Protein AF-A0A4Y2I2W2-F1 (afdb_monomer)

pLDDT: mean 84.13, std 15.02, range [36.5, 97.62]

Nearest PDB structures (foldseek):
  4naz-assembly1_A  TM=2.842E-01  e=9.410E+00  Staphylococcus aureus subsp. aureus N315

Mean predicted aligned error: 15.28 Å

Sequence (241 aa):
MLLDAQVFFKIIKADKIKINDSITLQNSVFNYIVTGGLPTADDKLHCFLLSEQEGLENLISKFWQLESLEDESLNLNSQTKLCEDHFLNNHRRDQTGHYIVQMAFLKEPSCLGESKQTAIRRLNSLWRKLEANTNLQQLYRNFIHEYLDMGHMEQVFEASEPTVAYYMPHHGVLRPDSKSTPLRTVVDASCATSTGESLNSILANGGVIQDELFAILLRFRKNRIGLISDIKKMFRMIFID

Organism: Araneus ventricosus (NCBI:txid182803)

Structure (mmCIF, N/CA/C/O backbone):
data_AF-A0A4Y2I2W2-F1
#
_entry.id   AF-A0A4Y2I2W2-F1
#
loop_
_atom_site.group_PDB
_atom_site.id
_atom_site.type_symbol
_atom_site.label_atom_id
_atom_site.label_alt_id
_atom_site.label_comp_id
_atom_site.label_asym_id
_atom_site.label_entity_id
_atom_site.label_seq_id
_atom_site.pdbx_PDB_ins_code
_atom_site.Cartn_x
_atom_site.Cartn_y
_atom_site.Cartn_z
_atom_site.occupancy
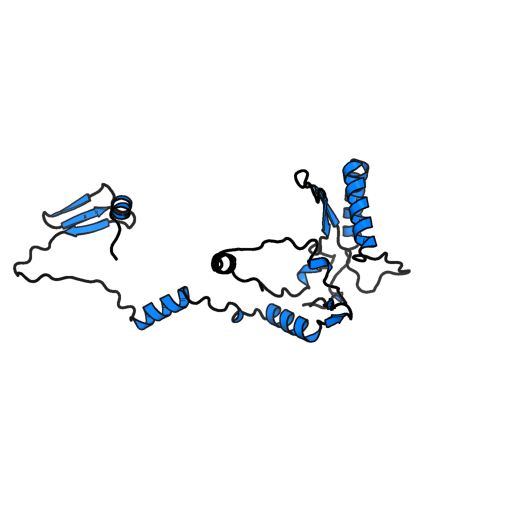_atom_site.B_iso_or_equiv
_atom_site.auth_seq_id
_atom_site.auth_comp_id
_atom_site.auth_asym_id
_atom_site.auth_atom_id
_atom_site.pdbx_PDB_model_num
ATOM 1 N N . MET A 1 1 ? -16.287 11.810 46.784 1.00 39.88 1 MET A N 1
ATOM 2 C CA . MET A 1 1 ? -15.631 10.609 46.227 1.00 39.88 1 MET A CA 1
ATOM 3 C C . MET A 1 1 ? -15.432 9.609 47.356 1.00 39.88 1 MET A C 1
ATOM 5 O O . MET A 1 1 ? -14.656 9.884 48.260 1.00 39.88 1 MET A O 1
ATOM 9 N N . LEU A 1 2 ? -16.194 8.513 47.367 1.00 42.44 2 LEU A N 1
ATOM 10 C CA . LEU A 1 2 ? -15.997 7.417 48.320 1.00 42.44 2 LEU A CA 1
ATOM 11 C C . LEU A 1 2 ? -14.937 6.486 47.730 1.00 42.44 2 LEU A C 1
ATOM 13 O O . LEU A 1 2 ? -15.181 5.832 46.721 1.00 42.44 2 LEU A O 1
ATOM 17 N N . LEU A 1 3 ? -13.741 6.502 48.311 1.00 62.03 3 LEU A N 1
ATOM 18 C CA . LEU A 1 3 ? -12.679 5.572 47.950 1.00 62.03 3 LEU A CA 1
ATOM 19 C C . LEU A 1 3 ? -12.905 4.251 48.684 1.00 62.03 3 LEU A C 1
ATOM 21 O O . LEU A 1 3 ? -13.101 4.246 49.898 1.00 62.03 3 LEU A O 1
ATOM 25 N N . ASP A 1 4 ? -12.858 3.143 47.948 1.00 62.72 4 ASP A N 1
ATOM 26 C CA . ASP A 1 4 ? -12.870 1.805 48.537 1.00 62.72 4 ASP A CA 1
ATOM 27 C C . ASP A 1 4 ? -11.649 1.612 49.461 1.00 62.72 4 ASP A C 1
ATOM 29 O O . ASP A 1 4 ? -10.555 2.130 49.201 1.00 62.72 4 ASP A O 1
ATOM 33 N N . ALA A 1 5 ? -11.820 0.842 50.537 1.00 73.81 5 ALA A N 1
ATOM 34 C CA . ALA A 1 5 ? -10.787 0.591 51.541 1.00 73.81 5 ALA A CA 1
ATOM 35 C C . ALA A 1 5 ? -9.526 -0.039 50.923 1.00 73.81 5 ALA A C 1
ATOM 37 O O . ALA A 1 5 ? -8.410 0.229 51.369 1.00 73.81 5 ALA A O 1
ATOM 38 N N . GLN A 1 6 ? -9.681 -0.812 49.843 1.00 76.19 6 GLN A N 1
ATOM 39 C CA . GLN A 1 6 ? -8.555 -1.384 49.100 1.00 76.19 6 GLN A CA 1
ATOM 40 C C . GLN A 1 6 ? -7.680 -0.324 48.419 1.00 76.19 6 GLN A C 1
ATOM 42 O O . GLN A 1 6 ? -6.482 -0.536 48.221 1.00 76.19 6 GLN A O 1
ATOM 47 N N . VAL A 1 7 ? -8.266 0.812 48.039 1.00 79.00 7 VAL A N 1
ATOM 48 C CA . VAL A 1 7 ? -7.560 1.915 47.377 1.00 79.00 7 VAL A CA 1
ATOM 49 C C . VAL A 1 7 ? -6.894 2.819 48.412 1.00 79.00 7 VAL A C 1
ATOM 51 O O . VAL A 1 7 ? -5.780 3.288 48.186 1.00 79.00 7 VAL A O 1
ATOM 54 N N . PHE A 1 8 ? -7.513 2.991 49.583 1.00 77.62 8 PHE A N 1
ATOM 55 C CA . PHE A 1 8 ? -6.968 3.801 50.676 1.00 77.62 8 PHE A CA 1
ATOM 56 C C . PHE A 1 8 ? -5.542 3.379 51.069 1.00 77.62 8 PHE A C 1
ATOM 58 O O . PHE A 1 8 ? -4.630 4.208 51.100 1.00 77.62 8 PHE A O 1
ATOM 65 N N . PHE A 1 9 ? -5.317 2.078 51.269 1.00 78.31 9 PHE A N 1
ATOM 66 C CA . PHE A 1 9 ? -3.997 1.554 51.646 1.00 78.31 9 PHE A CA 1
ATOM 67 C C . PHE A 1 9 ? -2.965 1.575 50.512 1.00 78.31 9 PHE A C 1
ATOM 69 O O . PHE A 1 9 ? -1.774 1.451 50.777 1.00 78.31 9 PHE A O 1
ATOM 76 N N . LYS A 1 10 ? -3.392 1.758 49.256 1.00 83.06 10 LYS A N 1
ATOM 77 C CA . LYS A 1 10 ? -2.474 1.977 48.125 1.00 83.06 10 LYS A CA 1
ATOM 78 C C . LYS A 1 10 ? -2.015 3.431 48.032 1.00 83.06 10 LYS A C 1
ATOM 80 O O . LYS A 1 10 ? -0.956 3.699 47.471 1.00 83.06 10 LYS A O 1
ATOM 85 N N . ILE A 1 11 ? -2.815 4.364 48.550 1.00 84.75 11 ILE A N 1
ATOM 86 C CA . ILE A 1 11 ? -2.557 5.801 48.440 1.00 84.75 11 ILE A CA 1
ATOM 87 C C . ILE A 1 11 ? -1.678 6.303 49.591 1.00 84.75 11 ILE A C 1
ATOM 89 O O . ILE A 1 11 ? -0.779 7.117 49.367 1.00 84.75 11 ILE A O 1
ATOM 93 N N . ILE A 1 12 ? -1.930 5.836 50.815 1.00 88.12 12 ILE A N 1
ATOM 94 C CA . ILE A 1 12 ? -1.259 6.319 52.028 1.00 88.12 12 ILE A CA 1
ATOM 95 C C . ILE A 1 12 ? 0.090 5.614 52.230 1.00 88.12 12 ILE A C 1
ATOM 97 O O . ILE A 1 12 ? 0.177 4.390 52.185 1.00 88.12 12 ILE A O 1
ATOM 101 N N . LYS A 1 13 ? 1.148 6.393 52.485 1.00 87.69 13 LYS A N 1
ATOM 102 C CA . LYS A 1 13 ? 2.509 5.902 52.765 1.00 87.69 13 LYS A CA 1
ATOM 103 C C . LYS A 1 13 ? 2.806 5.909 54.269 1.00 87.69 13 LYS A C 1
ATOM 105 O O . LYS A 1 13 ? 2.064 6.487 55.053 1.00 87.69 13 LYS A O 1
ATOM 110 N N . ALA A 1 14 ? 3.891 5.261 54.690 1.00 84.38 14 ALA A N 1
ATOM 111 C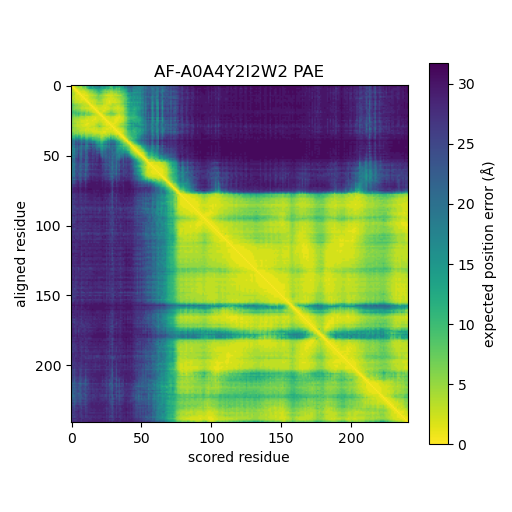 CA . ALA A 1 14 ? 4.214 5.114 56.112 1.00 84.38 14 ALA A CA 1
ATOM 112 C C . ALA A 1 14 ? 4.635 6.431 56.795 1.00 84.38 14 ALA A C 1
ATOM 114 O O . ALA A 1 14 ? 4.332 6.623 57.973 1.00 84.38 14 ALA A O 1
ATOM 115 N N . ASP A 1 15 ? 5.296 7.338 56.068 1.00 88.88 15 ASP A N 1
ATOM 116 C CA . ASP A 1 15 ? 5.872 8.548 56.660 1.00 88.88 15 ASP A CA 1
ATOM 117 C C . ASP A 1 15 ? 4.816 9.535 57.151 1.00 88.88 15 ASP A C 1
ATOM 119 O O . ASP A 1 15 ? 3.828 9.831 56.466 1.00 88.88 15 ASP A O 1
ATOM 123 N N . LYS A 1 16 ? 5.078 10.097 58.333 1.00 88.81 16 LYS A N 1
ATOM 124 C CA . LYS A 1 16 ? 4.261 11.141 58.948 1.00 88.81 16 LYS A CA 1
ATOM 125 C C . LYS A 1 16 ? 5.150 12.216 59.546 1.00 88.81 16 LYS A C 1
ATOM 127 O O . LYS A 1 16 ? 6.117 11.903 60.236 1.00 88.81 16 LYS A O 1
ATOM 132 N N . ILE A 1 17 ? 4.775 13.472 59.343 1.00 88.50 17 ILE A N 1
ATOM 133 C CA . ILE A 1 17 ? 5.409 14.617 59.997 1.00 88.50 17 ILE A CA 1
ATOM 134 C C . ILE A 1 17 ? 4.375 15.221 60.939 1.00 88.50 17 ILE A C 1
ATOM 136 O O . ILE A 1 17 ? 3.349 15.740 60.500 1.00 88.50 17 ILE A O 1
ATOM 140 N N . LYS A 1 18 ? 4.625 15.134 62.246 1.00 86.62 18 LYS A N 1
ATOM 141 C CA . LYS A 1 18 ? 3.792 15.814 63.240 1.00 86.62 18 LYS A CA 1
ATOM 142 C C . LYS A 1 18 ? 4.183 17.284 63.287 1.00 86.62 18 LYS A C 1
ATOM 144 O O . LYS A 1 18 ? 5.340 17.592 63.555 1.00 86.62 18 LYS A O 1
ATOM 149 N N . ILE A 1 19 ? 3.223 18.168 63.023 1.00 81.44 19 ILE A N 1
ATOM 150 C CA . ILE A 1 19 ? 3.420 19.615 63.168 1.00 81.44 19 ILE A CA 1
ATOM 151 C C . ILE A 1 19 ? 3.124 20.017 64.617 1.00 81.44 19 ILE A C 1
ATOM 153 O O . ILE A 1 19 ? 3.875 20.782 65.213 1.00 81.44 19 ILE A O 1
ATOM 157 N N . ASN A 1 20 ? 2.051 19.476 65.196 1.00 81.19 20 ASN A N 1
ATOM 158 C CA . ASN A 1 20 ? 1.678 19.627 66.603 1.00 81.19 20 ASN A CA 1
ATOM 159 C C . ASN A 1 20 ? 0.764 18.455 67.026 1.00 81.19 20 ASN A C 1
ATOM 161 O O . ASN A 1 20 ? 0.563 17.513 66.255 1.00 81.19 20 ASN A O 1
ATOM 165 N N . ASP A 1 21 ? 0.207 18.503 68.239 1.00 79.19 21 ASP A N 1
ATOM 166 C CA . ASP A 1 21 ? -0.660 17.437 68.769 1.00 79.19 21 ASP A CA 1
ATOM 167 C C . ASP A 1 21 ? -1.979 17.268 68.002 1.00 79.19 21 ASP A C 1
ATOM 169 O O . ASP A 1 21 ? -2.631 16.230 68.114 1.00 79.19 21 ASP A O 1
ATOM 173 N N . SER A 1 22 ? -2.369 18.261 67.201 1.00 78.50 22 SER A N 1
ATOM 174 C CA . SER A 1 22 ? -3.660 18.293 66.522 1.00 78.50 22 SER A CA 1
ATOM 175 C C . SER A 1 22 ? -3.568 18.177 64.996 1.00 78.50 22 SER A C 1
ATOM 177 O O . SER A 1 22 ? -4.555 17.799 64.373 1.00 78.50 22 SER A O 1
ATOM 179 N N . ILE A 1 23 ? -2.398 18.418 64.389 1.00 85.06 23 ILE A N 1
ATOM 180 C CA . ILE A 1 23 ? -2.145 18.421 62.941 1.00 85.06 23 ILE A CA 1
ATOM 181 C C . ILE A 1 23 ? -0.923 17.556 62.603 1.00 85.06 23 ILE A C 1
ATOM 183 O O . ILE A 1 23 ? 0.193 17.761 63.086 1.00 85.06 23 ILE A O 1
ATOM 187 N N . THR A 1 24 ? -1.128 16.612 61.688 1.00 87.75 24 THR A N 1
ATOM 188 C CA . THR A 1 24 ? -0.124 15.697 61.142 1.00 87.75 24 THR A CA 1
ATOM 189 C C . THR A 1 24 ? -0.168 15.708 59.616 1.00 87.75 24 THR A C 1
ATOM 191 O O . THR A 1 24 ? -1.226 15.547 59.008 1.00 87.75 24 THR A O 1
ATOM 194 N N . LEU A 1 25 ? 0.994 15.836 58.981 1.00 88.06 25 LEU A N 1
ATOM 195 C CA . LEU A 1 25 ? 1.162 15.594 57.552 1.00 88.06 25 LEU A CA 1
ATOM 196 C C . LEU A 1 25 ? 1.350 14.096 57.315 1.00 88.06 25 LEU A C 1
ATOM 198 O O . LEU A 1 25 ? 2.310 13.499 57.801 1.00 88.06 25 LEU A O 1
ATOM 202 N N . GLN A 1 26 ? 0.447 13.497 56.554 1.00 89.88 26 GLN A N 1
ATOM 203 C CA . GLN A 1 26 ? 0.472 12.100 56.153 1.00 89.88 26 GLN A CA 1
ATOM 204 C C . GLN A 1 26 ? 1.025 11.995 54.729 1.00 89.88 26 GLN A C 1
ATOM 206 O O . GLN A 1 26 ? 0.433 12.531 53.794 1.00 89.88 26 GLN A O 1
ATOM 211 N N . ASN A 1 27 ? 2.150 11.304 54.537 1.00 88.19 27 ASN A N 1
ATOM 212 C CA . ASN A 1 27 ? 2.708 11.096 53.201 1.00 88.19 27 ASN A CA 1
ATOM 213 C C . ASN A 1 27 ? 1.768 10.210 52.361 1.00 88.19 27 ASN A C 1
ATOM 215 O O . ASN A 1 27 ? 1.158 9.265 52.877 1.00 88.19 27 ASN A O 1
ATOM 219 N N . SER A 1 28 ? 1.665 10.504 51.065 1.00 88.06 28 SER A N 1
ATOM 220 C CA . SER A 1 28 ? 0.865 9.753 50.099 1.00 88.06 28 SER A CA 1
ATOM 221 C C . SER A 1 28 ? 1.567 9.664 48.735 1.00 88.06 28 SER A C 1
ATOM 223 O O . SER A 1 28 ? 2.630 10.250 48.502 1.00 88.06 28 SER A O 1
ATOM 225 N N . VAL A 1 29 ? 0.999 8.909 47.795 1.00 87.88 29 VAL A N 1
ATOM 226 C CA . VAL A 1 29 ? 1.441 8.931 46.384 1.00 87.88 29 VAL A CA 1
ATOM 227 C C . VAL A 1 29 ? 1.270 10.300 45.713 1.00 87.88 29 VAL A C 1
ATOM 229 O O . VAL A 1 29 ? 1.993 10.578 44.764 1.00 87.88 29 VAL A O 1
ATOM 232 N N . PHE A 1 30 ? 0.412 11.173 46.249 1.00 81.44 30 PHE A N 1
ATOM 233 C CA . PHE A 1 30 ? 0.160 12.530 45.752 1.00 81.44 30 PHE A CA 1
ATOM 234 C C . PHE A 1 30 ? 0.838 13.618 46.597 1.00 81.44 30 PHE A C 1
ATOM 236 O O . PHE A 1 30 ? 0.381 14.756 46.604 1.00 81.44 30 PHE A O 1
ATOM 243 N N . ASN A 1 31 ? 1.927 13.276 47.299 1.00 79.94 31 ASN A N 1
ATOM 244 C CA . ASN A 1 31 ? 2.619 14.133 48.273 1.00 79.94 31 ASN A CA 1
ATOM 245 C C . ASN A 1 31 ? 1.882 14.234 49.633 1.00 79.94 31 ASN A C 1
ATOM 247 O O . ASN A 1 31 ? 0.942 13.481 49.900 1.00 79.94 31 ASN A O 1
ATOM 251 N N . TYR A 1 32 ? 2.372 15.076 50.546 1.00 84.31 32 TYR A N 1
ATOM 252 C CA . TYR A 1 32 ? 1.858 15.173 51.917 1.00 84.31 32 TYR A CA 1
ATOM 253 C C . TYR A 1 32 ? 0.421 15.708 51.993 1.00 84.31 32 TYR A C 1
ATOM 255 O O . TYR A 1 32 ? 0.115 16.790 51.499 1.00 84.31 32 TYR A O 1
ATOM 263 N N . ILE A 1 33 ? -0.440 14.966 52.691 1.00 85.19 33 ILE A N 1
ATOM 264 C CA . ILE A 1 33 ? -1.827 15.322 53.002 1.00 85.19 33 ILE A CA 1
ATOM 265 C C . ILE A 1 33 ? -1.884 15.846 54.439 1.00 85.19 33 ILE A C 1
ATOM 267 O O . ILE A 1 33 ? -1.392 15.190 55.356 1.00 85.19 33 ILE A O 1
ATOM 271 N N . VAL A 1 34 ? -2.507 17.002 54.664 1.00 84.38 34 VAL A N 1
ATOM 272 C CA . VAL A 1 34 ? -2.719 17.539 56.017 1.00 84.38 34 VAL A CA 1
ATOM 273 C C . VAL A 1 34 ? -3.902 16.823 56.669 1.00 84.38 34 VAL A C 1
ATOM 275 O O . VAL A 1 34 ? -5.002 16.812 56.124 1.00 84.38 34 VAL A O 1
ATOM 278 N N . THR A 1 35 ? -3.688 16.229 57.840 1.00 79.62 35 THR A N 1
ATOM 279 C CA . THR A 1 35 ? -4.717 15.514 58.610 1.00 79.62 35 THR A CA 1
ATOM 280 C C . THR A 1 35 ? -4.701 15.998 60.052 1.00 79.62 35 THR A C 1
ATOM 282 O O . THR A 1 35 ? -3.636 16.109 60.652 1.00 79.62 35 THR A O 1
ATOM 285 N N . GLY A 1 36 ? -5.855 16.323 60.623 1.00 78.94 36 GLY A N 1
ATOM 286 C CA . GLY A 1 36 ? -5.888 16.875 61.971 1.00 78.94 36 GLY A CA 1
ATOM 287 C C . GLY A 1 36 ? -7.168 17.616 62.309 1.00 78.94 36 GLY A C 1
ATOM 288 O O . GLY A 1 36 ? -7.932 17.982 61.418 1.00 78.94 36 GLY A O 1
ATOM 289 N N . GLY A 1 37 ? -7.383 17.835 63.602 1.00 68.88 37 GLY A N 1
ATOM 290 C CA . GLY A 1 37 ? -8.445 18.694 64.114 1.00 68.88 37 GLY A CA 1
ATOM 291 C C . GLY A 1 37 ? -7.889 20.076 64.444 1.00 68.88 37 GLY A C 1
ATOM 292 O O . GLY A 1 37 ? -6.821 20.196 65.039 1.00 68.88 37 GLY A O 1
ATOM 293 N N . LEU A 1 38 ? -8.600 21.139 64.081 1.00 66.50 38 LEU A N 1
ATOM 294 C CA . LEU A 1 38 ? -8.295 22.464 64.617 1.00 66.50 38 LEU A CA 1
ATOM 295 C C . LEU A 1 38 ? -8.895 22.563 66.028 1.00 66.50 38 LEU A C 1
ATOM 297 O O . LEU A 1 38 ? -10.069 22.215 66.188 1.00 66.50 38 LEU A O 1
ATOM 301 N N . PRO A 1 39 ? -8.146 23.030 67.046 1.00 60.34 39 PRO A N 1
ATOM 302 C CA . PRO A 1 39 ? -8.732 23.357 68.338 1.00 60.34 39 PRO A CA 1
ATOM 303 C C . PRO A 1 39 ? -9.690 24.530 68.123 1.00 60.34 39 PRO A C 1
ATOM 305 O O . PRO A 1 39 ? -9.278 25.677 67.968 1.00 60.34 39 PRO A O 1
ATOM 308 N N . THR A 1 40 ? -10.977 24.226 68.021 1.00 55.97 40 THR A N 1
ATOM 309 C CA . THR A 1 40 ? -12.039 25.218 67.885 1.00 55.97 40 THR A CA 1
ATOM 310 C C . THR A 1 40 ? -12.653 25.410 69.265 1.00 55.97 40 THR A C 1
ATOM 312 O O . THR A 1 40 ? -13.062 24.453 69.910 1.00 55.97 40 THR A O 1
ATOM 315 N N . ALA A 1 41 ? -12.667 26.655 69.746 1.00 57.91 41 ALA A N 1
ATOM 316 C CA . ALA A 1 41 ? -13.333 27.046 70.992 1.00 57.91 41 ALA A CA 1
ATOM 317 C C . ALA A 1 41 ? -14.861 27.204 70.818 1.00 57.91 41 ALA A C 1
ATOM 319 O O . ALA A 1 41 ? -15.518 27.785 71.673 1.00 57.91 41 ALA A O 1
ATOM 320 N N . ASP A 1 42 ? -15.410 26.719 69.703 1.00 57.53 42 ASP A N 1
ATOM 321 C CA . ASP A 1 42 ? -16.801 26.884 69.295 1.00 57.53 42 ASP A CA 1
ATOM 322 C C . ASP A 1 42 ? -17.250 25.583 68.606 1.00 57.53 42 ASP A C 1
ATOM 324 O O . ASP A 1 42 ? -16.573 25.113 67.691 1.00 57.53 42 ASP A O 1
ATOM 328 N N . ASP A 1 43 ? -18.393 25.020 69.016 1.00 53.50 43 ASP A N 1
ATOM 329 C CA . ASP A 1 43 ? -19.002 23.760 68.522 1.00 53.50 43 ASP A CA 1
ATOM 330 C C . ASP A 1 43 ? -19.519 23.842 67.062 1.00 53.50 43 ASP A C 1
ATOM 332 O O . ASP A 1 43 ? -20.502 23.208 66.667 1.00 53.50 43 ASP A O 1
ATOM 336 N N . LYS A 1 44 ? -18.878 24.647 66.212 1.00 53.00 44 LYS A N 1
ATOM 337 C CA . LYS A 1 44 ? -19.223 24.784 64.796 1.00 53.00 44 LYS A CA 1
ATOM 338 C C . LYS A 1 44 ? -18.260 23.960 63.951 1.00 53.00 44 LYS A C 1
ATOM 340 O O . LYS A 1 44 ? -17.106 24.321 63.738 1.00 53.00 44 LYS A O 1
ATOM 345 N N . LEU A 1 45 ? -18.773 22.855 63.416 1.00 46.88 45 LEU A N 1
ATOM 346 C CA . LEU A 1 45 ? -18.117 22.078 62.367 1.00 46.88 45 LEU A CA 1
ATOM 347 C C . LEU A 1 45 ? -17.942 22.949 61.114 1.00 46.88 45 LEU A C 1
ATOM 349 O O . LEU A 1 45 ? -18.867 23.123 60.322 1.00 46.88 45 LEU A O 1
ATOM 353 N N . HIS A 1 46 ? -16.742 23.487 60.919 1.00 47.81 46 HIS A N 1
ATOM 354 C CA . HIS A 1 46 ? -16.371 24.164 59.684 1.00 47.81 46 HIS A CA 1
ATOM 355 C C . HIS A 1 46 ? -15.805 23.142 58.689 1.00 47.81 46 HIS A C 1
ATOM 357 O O . HIS A 1 46 ? -14.656 22.720 58.792 1.00 47.81 46 HIS A O 1
ATOM 363 N N . CYS A 1 47 ? -16.617 22.731 57.712 1.00 36.50 47 CYS A N 1
ATOM 364 C CA . CYS A 1 47 ? -16.126 22.019 56.533 1.00 36.50 47 CYS A CA 1
ATOM 365 C C . CYS A 1 47 ? -15.590 23.042 55.527 1.00 36.50 47 CYS A C 1
ATOM 367 O O . CYS A 1 47 ? -16.368 23.764 54.906 1.00 36.50 47 CYS A O 1
ATOM 369 N N . PHE A 1 48 ? -14.272 23.104 55.351 1.00 40.41 48 PHE A N 1
ATOM 370 C CA . PHE A 1 48 ? -13.661 23.898 54.287 1.00 40.41 48 PHE A CA 1
ATOM 371 C C . PHE A 1 48 ? -13.493 23.029 53.040 1.00 40.41 48 PHE A C 1
ATOM 373 O O . PHE A 1 48 ? -12.619 22.167 52.979 1.00 40.41 48 PHE A O 1
ATOM 380 N N . LEU A 1 49 ? -14.347 23.256 52.043 1.00 40.78 49 LEU A N 1
ATOM 381 C CA . LEU A 1 49 ? -14.143 22.768 50.685 1.00 40.78 49 LEU A CA 1
ATOM 382 C C . LEU A 1 49 ? -13.316 23.821 49.940 1.00 40.78 49 LEU A C 1
ATOM 384 O O . LEU A 1 49 ? -13.831 24.885 49.603 1.00 40.78 49 LEU A O 1
ATOM 388 N N . LEU A 1 50 ? -12.045 23.531 49.662 1.00 37.44 50 LEU A N 1
ATOM 389 C CA . LEU A 1 50 ? -11.321 24.222 48.595 1.00 37.44 50 LEU A CA 1
ATOM 390 C C . LEU A 1 50 ? -11.864 23.692 47.265 1.00 37.44 50 LEU A C 1
ATOM 392 O O . LEU A 1 50 ? -11.334 22.752 46.683 1.00 37.44 50 LEU A O 1
ATOM 396 N N . SER A 1 51 ? -12.988 24.258 46.836 1.00 44.09 51 SER A N 1
ATOM 397 C CA . SER A 1 51 ? -13.418 24.189 45.448 1.00 44.09 51 SER A CA 1
ATOM 398 C C . SER A 1 51 ? -12.691 25.321 44.741 1.00 44.09 51 SER A C 1
ATOM 400 O O . SER A 1 51 ? -13.014 26.486 44.971 1.00 44.09 51 SER A O 1
ATOM 402 N N . GLU A 1 52 ? -11.743 25.012 43.858 1.00 47.28 52 GLU A N 1
ATOM 403 C CA . GLU A 1 52 ? -11.600 25.876 42.688 1.00 47.28 52 GLU A CA 1
ATOM 404 C C . GLU A 1 52 ? -12.989 25.883 42.048 1.00 47.28 52 GLU A C 1
ATOM 406 O O . GLU A 1 52 ? -13.494 24.838 41.637 1.00 47.28 52 GLU A O 1
ATOM 411 N N . GLN A 1 53 ? -13.693 27.014 42.105 1.00 50.84 53 GLN A N 1
ATOM 412 C CA . GLN A 1 53 ? -14.921 27.174 41.339 1.00 50.84 53 GLN A CA 1
ATOM 413 C C . GLN A 1 53 ? -14.517 27.305 39.870 1.00 50.84 53 GLN A C 1
ATOM 415 O O . GLN A 1 53 ? -14.585 28.380 39.282 1.00 50.84 53 GLN A O 1
ATOM 420 N N . GLU A 1 54 ? -14.117 26.198 39.248 1.00 55.91 54 GLU A N 1
ATOM 421 C CA . GLU A 1 54 ? -14.533 26.035 37.866 1.00 55.91 54 GLU A CA 1
ATOM 422 C C . GLU A 1 54 ? -16.054 25.964 37.920 1.00 55.91 54 GLU A C 1
ATOM 424 O O . GLU A 1 54 ? -16.620 25.080 38.568 1.00 55.91 54 GLU A O 1
ATOM 429 N N . GLY A 1 55 ? -16.720 26.973 37.350 1.00 72.06 55 GLY A N 1
ATOM 430 C CA . GLY A 1 55 ? -18.177 27.012 37.312 1.00 72.06 55 GLY A CA 1
ATOM 431 C C . GLY A 1 55 ? -18.705 25.665 36.829 1.00 72.06 55 GLY A C 1
ATOM 432 O O . GLY A 1 55 ? -18.097 25.044 35.958 1.00 72.06 55 GLY A O 1
ATOM 433 N N . LEU A 1 56 ? -19.816 25.196 37.403 1.00 69.56 56 LEU A N 1
ATOM 434 C CA . LEU A 1 56 ? -20.428 23.920 37.023 1.00 69.56 56 LEU A CA 1
ATOM 435 C C . LEU A 1 56 ? -20.567 23.802 35.497 1.00 69.56 56 LEU A C 1
ATOM 437 O O . LEU A 1 56 ? -20.347 22.737 34.946 1.00 69.56 56 LEU A O 1
ATOM 441 N N . GLU A 1 57 ? -20.840 24.916 34.823 1.00 75.62 57 GLU A N 1
ATOM 442 C CA . GLU A 1 57 ? -20.861 25.053 33.366 1.00 75.62 57 GLU A CA 1
ATOM 443 C C . GLU A 1 57 ? -19.530 24.680 32.697 1.00 75.62 57 GLU A C 1
ATOM 445 O O . GLU A 1 57 ? -19.542 23.950 31.715 1.00 75.62 57 GLU A O 1
ATOM 450 N N . ASN A 1 58 ? -18.385 25.101 33.240 1.00 75.88 58 ASN A N 1
ATOM 451 C CA . ASN A 1 58 ? -17.058 24.726 32.743 1.00 75.88 58 ASN A CA 1
ATOM 452 C C . ASN A 1 58 ? -16.727 23.260 33.023 1.00 75.88 58 ASN A C 1
ATOM 454 O O . ASN A 1 58 ? -16.146 22.605 32.166 1.00 75.88 58 ASN A O 1
ATOM 458 N N . LEU A 1 59 ? -17.098 22.728 34.189 1.00 76.56 59 LEU A N 1
ATOM 459 C CA . LEU A 1 59 ? -16.891 21.310 34.505 1.00 76.56 59 LEU A CA 1
ATOM 460 C C . LEU A 1 59 ? -17.770 20.407 33.642 1.00 76.56 59 LEU A C 1
ATOM 462 O O . LEU A 1 59 ? -17.288 19.408 33.123 1.00 76.56 59 LEU A O 1
ATOM 466 N N . ILE A 1 60 ? -19.035 20.781 33.455 1.00 77.38 60 ILE A N 1
ATOM 467 C CA . ILE A 1 60 ? -19.969 20.110 32.552 1.00 77.38 60 ILE A CA 1
ATOM 468 C C . ILE A 1 60 ? -19.480 20.250 31.109 1.00 77.38 60 ILE A C 1
ATOM 470 O O . ILE A 1 60 ? -19.474 19.260 30.396 1.00 77.38 60 ILE A O 1
ATOM 474 N N . SER A 1 61 ? -19.000 21.424 30.692 1.00 76.50 61 SER A N 1
ATOM 475 C CA . SER A 1 61 ? -18.415 21.640 29.363 1.00 76.50 61 SER A CA 1
ATOM 476 C C . SER A 1 61 ? -17.180 20.769 29.137 1.00 76.50 61 SER A C 1
ATOM 478 O O . SER A 1 61 ? -17.132 20.043 28.157 1.00 76.50 61 SER A O 1
ATOM 480 N N . LYS A 1 62 ? -16.223 20.739 30.073 1.00 73.44 62 LYS A N 1
ATOM 481 C CA . LYS A 1 62 ? -15.028 19.884 29.989 1.00 73.44 62 LYS A CA 1
ATOM 482 C C . LYS A 1 62 ? -15.361 18.399 30.044 1.00 73.44 62 LYS A C 1
ATOM 484 O O . LYS A 1 62 ? -14.748 17.615 29.333 1.00 73.44 62 LYS A O 1
ATOM 489 N N . PHE A 1 63 ? -16.311 18.007 30.890 1.00 75.56 63 PHE A N 1
ATOM 490 C CA . PHE A 1 63 ? -16.800 16.635 30.955 1.00 75.56 63 PHE A CA 1
ATOM 491 C C . PHE A 1 63 ? -17.450 16.240 29.632 1.00 75.56 63 PHE A C 1
ATOM 493 O O . PHE A 1 63 ? -17.107 15.199 29.090 1.00 75.56 63 PHE A O 1
ATOM 500 N N . TRP A 1 64 ? -18.306 17.096 29.069 1.00 70.19 64 TRP A N 1
ATOM 501 C CA . TRP A 1 64 ? -18.890 16.868 27.755 1.00 70.19 64 TRP A CA 1
ATOM 502 C C . TRP A 1 64 ? -17.866 16.937 26.635 1.00 70.19 64 TRP A C 1
ATOM 504 O O . 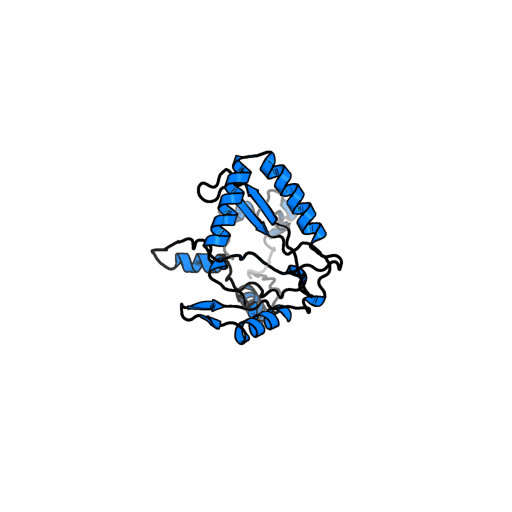TRP A 1 64 ? -18.056 16.187 25.710 1.00 70.19 64 TRP A O 1
ATOM 514 N N . GLN A 1 65 ? -16.802 17.739 26.704 1.00 68.19 65 GLN A N 1
ATOM 515 C CA . GLN A 1 65 ? -15.703 17.736 25.725 1.00 68.19 65 GLN A CA 1
ATOM 516 C C . GLN A 1 65 ? -14.867 16.449 25.805 1.00 68.19 65 GLN A C 1
ATOM 518 O O . GLN A 1 65 ? -14.413 15.939 24.789 1.00 68.19 65 GLN A O 1
ATOM 523 N N . LEU A 1 66 ? -14.664 15.913 27.014 1.00 63.56 66 LEU A N 1
ATOM 524 C CA . LEU A 1 66 ? -13.928 14.666 27.246 1.00 63.56 66 LEU A CA 1
ATOM 525 C C . LEU A 1 66 ? -14.760 13.411 26.937 1.00 63.56 66 LEU A C 1
ATOM 527 O O . LEU A 1 66 ? -14.199 12.407 26.506 1.00 63.56 66 LEU A O 1
ATOM 531 N N . GLU A 1 67 ? -16.071 13.439 27.200 1.00 57.81 67 GLU A N 1
ATOM 532 C CA . GLU A 1 67 ? -17.002 12.340 26.900 1.00 57.81 67 GLU A CA 1
ATOM 533 C C . GLU A 1 67 ? -17.655 12.457 25.524 1.00 57.81 67 GLU A C 1
ATOM 535 O O . GLU A 1 67 ? -18.113 11.447 24.981 1.00 57.81 67 GLU A O 1
ATOM 540 N N . SER A 1 68 ? -17.704 13.654 24.935 1.00 54.31 68 SER A N 1
ATOM 541 C CA . SER A 1 68 ? -18.001 13.777 23.520 1.00 54.31 68 SER A CA 1
ATOM 542 C C . SER A 1 68 ? -16.869 13.084 22.799 1.00 54.31 68 SER A C 1
ATOM 544 O O . SER A 1 68 ? -15.724 13.528 22.816 1.00 54.31 68 SER A O 1
ATOM 546 N N . LEU A 1 69 ? -17.223 11.999 22.124 1.00 50.81 69 LEU A N 1
ATOM 547 C CA . LEU A 1 69 ? -16.583 11.653 20.875 1.00 50.81 69 LEU A CA 1
ATOM 548 C C . LEU A 1 69 ? -16.823 12.872 19.982 1.00 50.81 69 LEU A C 1
ATOM 550 O O . LEU A 1 69 ? -17.853 12.942 19.311 1.00 50.81 69 LEU A O 1
ATOM 554 N N . GLU A 1 70 ? -15.979 13.903 20.091 1.00 45.41 70 GLU A N 1
ATOM 555 C CA . GLU A 1 70 ? -15.931 14.926 19.062 1.00 45.41 70 GLU A CA 1
ATOM 556 C C . GLU A 1 70 ? -15.787 14.138 17.774 1.00 45.41 70 GLU A C 1
ATOM 558 O O . GLU A 1 70 ? -14.887 13.308 17.633 1.00 45.41 70 GLU A O 1
ATOM 563 N N . ASP A 1 71 ? -16.779 14.293 16.908 1.00 46.69 71 ASP A N 1
ATOM 564 C CA . ASP A 1 71 ? -16.766 13.703 15.593 1.00 46.69 71 ASP A CA 1
ATOM 565 C C . ASP A 1 71 ? -15.509 14.291 14.938 1.00 46.69 71 ASP A C 1
ATOM 567 O O . ASP A 1 71 ? -15.491 15.449 14.513 1.00 46.69 71 ASP A O 1
ATOM 571 N N . GLU A 1 72 ? -14.405 13.533 14.938 1.00 47.28 72 GLU A N 1
ATOM 572 C CA . GLU A 1 72 ? -13.138 13.938 14.313 1.00 47.28 72 GLU A CA 1
ATOM 573 C C . GLU A 1 72 ? -13.347 14.266 12.819 1.00 47.28 72 GLU A C 1
ATOM 575 O O . GLU A 1 72 ? -12.477 14.851 12.175 1.00 47.28 72 GLU A O 1
ATOM 580 N N . SER A 1 73 ? -14.545 13.979 12.289 1.00 49.50 73 SER A N 1
ATOM 581 C CA . SER A 1 73 ? -15.103 14.479 11.034 1.00 49.50 73 SER A CA 1
ATOM 582 C C . SER A 1 73 ? -14.991 16.003 10.846 1.00 49.50 73 SER A C 1
ATOM 584 O O . SER A 1 73 ? -14.949 16.463 9.703 1.00 49.50 73 SER A O 1
ATOM 586 N N . LEU A 1 74 ? -14.876 16.804 11.915 1.00 45.47 74 LEU A N 1
ATOM 587 C CA . LEU A 1 74 ? -14.739 18.266 11.811 1.00 45.47 74 LEU A CA 1
ATOM 588 C C . LEU A 1 74 ? -13.295 18.774 11.671 1.00 45.47 74 LEU A C 1
ATOM 590 O O . LEU A 1 74 ? -13.106 19.940 11.321 1.00 45.47 74 LEU A O 1
ATOM 594 N N . ASN A 1 75 ? -12.283 17.914 11.823 1.00 44.59 75 ASN A N 1
ATOM 595 C CA . ASN A 1 75 ? -10.913 18.202 11.384 1.00 44.59 75 ASN A CA 1
ATOM 596 C C . ASN A 1 75 ? -10.624 17.491 10.060 1.00 44.59 75 ASN A C 1
ATOM 598 O O . ASN A 1 75 ? -9.615 16.801 9.894 1.00 44.59 75 ASN A O 1
ATOM 602 N N .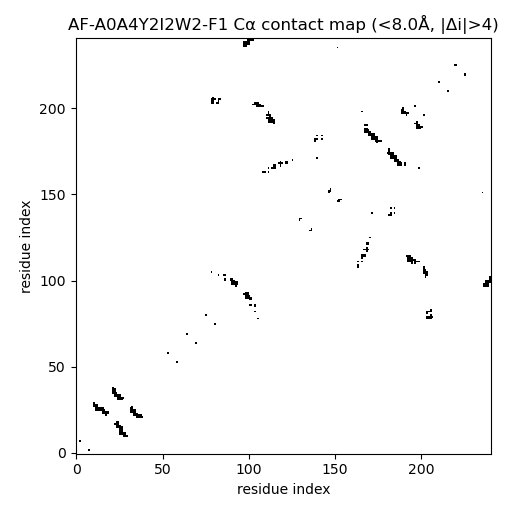 LEU A 1 76 ? -11.516 17.680 9.086 1.00 52.78 76 LEU A N 1
ATOM 603 C CA . LEU A 1 76 ? -11.278 17.268 7.713 1.00 52.78 76 LEU A CA 1
ATOM 604 C C . LEU A 1 76 ? -10.097 18.086 7.169 1.00 52.78 76 LEU A C 1
ATOM 606 O O . LEU A 1 76 ? -10.250 19.191 6.647 1.00 52.78 76 LEU A O 1
ATOM 610 N N . ASN A 1 77 ? -8.892 17.540 7.334 1.00 69.62 77 ASN A N 1
ATOM 611 C CA . ASN A 1 77 ? -7.704 17.891 6.568 1.00 69.62 77 ASN A CA 1
ATOM 612 C C . ASN A 1 77 ? -8.147 18.178 5.117 1.00 69.62 77 ASN A C 1
ATOM 614 O O . ASN A 1 77 ? -8.918 17.407 4.543 1.00 69.62 77 ASN A O 1
ATOM 618 N N . SER A 1 78 ? -7.693 19.286 4.522 1.00 77.19 78 SER A N 1
ATOM 619 C CA . SER A 1 78 ? -8.043 19.670 3.144 1.00 77.19 78 SER A CA 1
ATOM 620 C C . SER A 1 78 ? -7.850 18.526 2.136 1.00 77.19 78 SER A C 1
ATOM 622 O O . SER A 1 78 ? -8.610 18.408 1.178 1.00 77.19 78 SER A O 1
ATOM 624 N N . GLN A 1 79 ? -6.884 17.645 2.394 1.00 83.06 79 GLN A N 1
ATOM 625 C CA . GLN A 1 79 ? -6.620 16.407 1.667 1.00 83.06 79 GLN A CA 1
ATOM 626 C C . GLN A 1 79 ? -7.710 15.342 1.853 1.00 83.06 79 GLN A C 1
ATOM 628 O O . GLN A 1 79 ? -8.091 14.702 0.876 1.00 83.06 79 GLN A O 1
ATOM 633 N N . THR A 1 80 ? -8.217 15.150 3.075 1.00 84.25 80 THR A N 1
ATOM 634 C CA . THR A 1 80 ? -9.306 14.203 3.363 1.00 84.25 80 THR A CA 1
ATOM 635 C C . THR A 1 80 ? -10.569 14.630 2.630 1.00 84.25 80 THR A C 1
ATOM 637 O O . THR A 1 80 ? -11.188 13.812 1.956 1.00 84.25 80 THR A O 1
ATOM 640 N N . LYS A 1 81 ? -10.882 15.933 2.666 1.00 86.25 81 LYS A N 1
ATOM 641 C CA . LYS A 1 81 ? -12.016 16.497 1.930 1.00 86.25 81 LYS A CA 1
ATOM 642 C C . LYS A 1 81 ? -11.877 16.294 0.426 1.00 86.25 81 LYS A C 1
ATOM 644 O O . LYS A 1 81 ? -12.801 15.816 -0.216 1.00 86.25 81 LYS A O 1
ATOM 649 N N . LEU A 1 82 ? -10.698 16.602 -0.119 1.00 89.94 82 LEU A N 1
ATOM 650 C CA . LEU A 1 82 ? -10.390 16.365 -1.528 1.00 89.94 82 LEU A CA 1
ATOM 651 C C . LEU A 1 82 ? -10.591 14.892 -1.894 1.00 89.94 82 LEU A C 1
ATOM 653 O O . LEU A 1 82 ? -11.181 14.599 -2.928 1.00 89.94 82 LEU A O 1
ATOM 657 N N . CYS A 1 83 ? -10.122 13.968 -1.054 1.00 91.62 83 CYS A N 1
ATOM 658 C CA . CYS A 1 83 ? -10.256 12.537 -1.299 1.00 91.62 83 CYS A CA 1
ATOM 659 C C . CYS A 1 83 ? -11.722 12.073 -1.259 1.00 91.62 83 CYS A C 1
ATOM 661 O O . CYS A 1 83 ? -12.118 11.257 -2.092 1.00 91.62 83 CYS A O 1
ATOM 663 N N . GLU A 1 84 ? -12.520 12.584 -0.319 1.00 90.94 84 GLU A N 1
ATOM 664 C CA . GLU A 1 84 ? -13.949 12.274 -0.204 1.00 90.94 84 GLU A CA 1
ATOM 665 C C . GLU A 1 84 ? -14.738 12.827 -1.396 1.00 90.94 84 GLU A C 1
ATOM 667 O O . GLU A 1 84 ? -15.435 12.069 -2.074 1.00 90.94 84 GLU A O 1
ATOM 672 N N . ASP A 1 85 ? -14.550 14.109 -1.722 1.00 92.38 85 ASP A N 1
ATOM 673 C CA . ASP A 1 85 ? -15.171 14.752 -2.883 1.00 92.38 85 ASP A CA 1
ATOM 674 C C . ASP A 1 85 ? -14.773 14.023 -4.179 1.00 92.38 85 ASP A C 1
ATOM 676 O O . ASP A 1 85 ? -15.614 13.744 -5.038 1.00 92.38 85 ASP A O 1
ATOM 680 N N . HIS A 1 86 ? -13.497 13.653 -4.324 1.00 95.06 86 HIS A N 1
ATOM 681 C CA . HIS A 1 86 ? -13.015 12.882 -5.468 1.00 95.06 86 HIS A CA 1
ATOM 682 C C . HIS A 1 86 ? -13.678 11.503 -5.551 1.00 95.06 86 HIS A C 1
ATOM 684 O O . HIS A 1 86 ? -14.088 11.082 -6.633 1.00 95.06 86 HIS A O 1
ATOM 690 N N . PHE A 1 87 ? -13.796 10.789 -4.429 1.00 94.06 87 PHE A N 1
ATOM 691 C CA . PHE A 1 87 ? -14.460 9.489 -4.398 1.00 94.06 87 PHE A CA 1
ATOM 692 C C . PHE A 1 87 ? -15.934 9.615 -4.792 1.00 94.06 87 PHE A C 1
ATOM 694 O O . PHE A 1 87 ? -16.383 8.899 -5.685 1.00 94.06 87 PHE A O 1
ATOM 701 N N . LEU A 1 88 ? -16.680 10.548 -4.195 1.00 94.12 88 LEU A N 1
ATOM 702 C CA . LEU A 1 88 ? -18.103 10.749 -4.485 1.00 94.12 88 LEU A CA 1
ATOM 703 C C . LEU A 1 88 ? -18.363 11.040 -5.967 1.00 94.12 88 LEU A C 1
ATOM 705 O O . LEU A 1 88 ? -19.321 10.504 -6.521 1.00 94.12 88 LEU A O 1
ATOM 709 N N . ASN A 1 89 ? -17.492 11.820 -6.608 1.00 96.25 89 ASN A N 1
ATOM 710 C CA . ASN A 1 89 ? -17.653 12.211 -8.008 1.00 96.25 89 ASN A CA 1
ATOM 711 C C . ASN A 1 89 ? -17.195 11.146 -9.019 1.00 96.25 89 ASN A C 1
ATOM 713 O O . ASN A 1 89 ? -17.724 11.113 -10.128 1.00 96.25 89 ASN A O 1
ATOM 717 N N . ASN A 1 90 ? -16.232 10.287 -8.659 1.00 96.12 90 ASN A N 1
ATOM 718 C CA . ASN A 1 90 ? -15.577 9.387 -9.620 1.00 96.12 90 ASN A CA 1
ATOM 719 C C . ASN A 1 90 ? -15.801 7.890 -9.354 1.00 96.12 90 ASN A C 1
ATOM 721 O O . ASN A 1 90 ? -15.473 7.061 -10.207 1.00 96.12 90 ASN A O 1
ATOM 725 N N . HIS A 1 91 ? -16.349 7.507 -8.196 1.00 96.06 91 HIS A N 1
ATOM 726 C CA . HIS A 1 91 ? -16.681 6.107 -7.947 1.00 96.06 91 HIS A CA 1
ATOM 727 C C . HIS A 1 91 ? -17.914 5.686 -8.746 1.00 96.06 91 HIS A C 1
ATOM 729 O O . HIS A 1 91 ? -18.883 6.427 -8.915 1.00 96.06 91 HIS A O 1
ATOM 735 N N . ARG A 1 92 ? -17.904 4.437 -9.197 1.00 97.00 92 ARG A N 1
ATOM 736 C CA . ARG A 1 92 ? -19.063 3.805 -9.826 1.00 97.00 92 ARG A CA 1
ATOM 737 C C . ARG A 1 92 ? -19.109 2.327 -9.481 1.00 97.00 92 ARG A C 1
ATOM 739 O O . ARG A 1 92 ? -18.203 1.793 -8.839 1.00 97.00 92 ARG A O 1
ATOM 746 N N . ARG A 1 93 ? -20.174 1.658 -9.912 1.00 96.75 93 ARG A N 1
ATOM 747 C CA . ARG A 1 93 ? -20.260 0.199 -9.885 1.00 96.75 93 ARG A CA 1
ATOM 748 C C . ARG A 1 93 ? -20.435 -0.349 -11.290 1.00 96.75 93 ARG A C 1
ATOM 750 O O . ARG A 1 93 ? -21.111 0.269 -12.111 1.00 96.75 93 ARG A O 1
ATOM 757 N N . ASP A 1 94 ? -19.823 -1.494 -11.554 1.00 94.25 94 ASP A N 1
ATOM 758 C CA . ASP A 1 94 ? -20.062 -2.239 -12.785 1.00 94.25 94 ASP A CA 1
ATOM 759 C C . ASP A 1 94 ? -21.434 -2.948 -12.761 1.00 94.25 94 ASP A C 1
ATOM 761 O O . ASP A 1 94 ? -22.180 -2.895 -11.779 1.00 94.25 94 ASP A O 1
ATOM 765 N N . GLN A 1 95 ? -21.770 -3.644 -13.850 1.00 95.12 95 GLN A N 1
ATOM 766 C CA . GLN A 1 95 ? -23.035 -4.385 -13.977 1.00 95.12 95 GLN A CA 1
ATOM 767 C C . GLN A 1 95 ? -23.169 -5.548 -12.977 1.00 95.12 95 GLN A C 1
ATOM 769 O O . GLN A 1 95 ? -24.276 -6.024 -12.733 1.00 95.12 95 GLN A O 1
ATOM 774 N N . THR A 1 96 ? -22.058 -6.011 -12.404 1.00 93.81 96 THR A N 1
ATOM 775 C CA . THR A 1 96 ? -22.010 -7.098 -11.415 1.00 93.81 96 THR A CA 1
ATOM 776 C C . THR A 1 96 ? -22.033 -6.586 -9.971 1.00 93.81 96 THR A C 1
ATOM 778 O O . THR A 1 96 ? -22.185 -7.372 -9.037 1.00 93.81 96 THR A O 1
ATOM 781 N N . GLY A 1 97 ? -21.949 -5.265 -9.781 1.00 92.56 97 GLY A N 1
ATOM 782 C CA . GLY A 1 97 ? -21.955 -4.598 -8.485 1.00 92.56 97 GLY A CA 1
ATOM 783 C C . GLY A 1 97 ? -20.568 -4.351 -7.886 1.00 92.56 97 GLY A C 1
ATOM 784 O O . GLY A 1 97 ? -20.507 -3.856 -6.758 1.00 92.56 97 GLY A O 1
ATOM 785 N N . HIS A 1 98 ? -19.475 -4.650 -8.599 1.00 92.75 98 HIS A N 1
ATOM 786 C CA . HIS A 1 98 ? -18.127 -4.324 -8.130 1.00 92.75 98 HIS A CA 1
ATOM 787 C C . HIS A 1 98 ? -17.877 -2.825 -8.202 1.00 92.75 98 HIS A C 1
ATOM 789 O O . HIS A 1 98 ? -18.270 -2.160 -9.158 1.00 92.75 98 HIS A O 1
ATOM 795 N N . TYR A 1 99 ? -17.191 -2.302 -7.190 1.00 95.12 99 TYR A N 1
ATOM 796 C CA . TYR A 1 99 ? -16.761 -0.913 -7.181 1.00 95.12 99 TYR A CA 1
ATOM 797 C C . TYR A 1 99 ? -15.630 -0.697 -8.178 1.00 95.12 99 TYR A C 1
ATOM 799 O O . TYR A 1 99 ? -14.682 -1.479 -8.218 1.00 95.12 99 TYR A O 1
ATOM 807 N N . ILE A 1 100 ? -15.721 0.399 -8.921 1.00 96.06 100 ILE A N 1
ATOM 808 C CA . ILE A 1 100 ? -14.648 0.943 -9.742 1.00 96.06 100 ILE A CA 1
ATOM 809 C C . ILE A 1 100 ? -14.329 2.333 -9.190 1.00 96.06 100 ILE A C 1
ATOM 811 O O . ILE A 1 100 ? -15.239 3.151 -9.014 1.00 96.06 100 ILE A O 1
ATOM 815 N N . VAL A 1 101 ? -13.059 2.584 -8.887 1.00 95.44 101 VAL A N 1
ATOM 816 C CA . VAL A 1 101 ? -12.578 3.841 -8.304 1.00 95.44 101 VAL A CA 1
ATOM 817 C C . VAL A 1 101 ? -11.415 4.400 -9.110 1.00 95.44 101 VAL A C 1
ATOM 819 O O . VAL A 1 101 ? -10.674 3.659 -9.746 1.00 95.44 101 VAL A O 1
ATOM 822 N N . GLN A 1 102 ? -11.227 5.710 -9.034 1.00 95.38 102 GLN A N 1
ATOM 823 C CA . GLN A 1 102 ? -10.063 6.387 -9.596 1.00 95.38 102 GLN A CA 1
ATOM 824 C C . GLN A 1 102 ? -9.106 6.796 -8.477 1.00 95.38 102 GLN A C 1
ATOM 826 O O . GLN A 1 102 ? -9.532 7.108 -7.359 1.00 95.38 102 GLN A O 1
ATOM 831 N N . MET A 1 103 ? -7.809 6.799 -8.774 1.00 94.44 103 MET A N 1
ATOM 832 C CA . MET A 1 103 ? -6.791 7.263 -7.835 1.00 94.44 103 MET A CA 1
ATOM 833 C C . MET A 1 103 ? -6.888 8.782 -7.642 1.00 94.44 103 MET A C 1
ATOM 835 O O . MET A 1 103 ? -6.797 9.540 -8.602 1.00 94.44 103 MET A O 1
ATOM 839 N N . ALA A 1 104 ? -7.038 9.230 -6.394 1.00 94.56 104 ALA A N 1
ATOM 840 C CA . ALA A 1 104 ? -7.047 10.650 -6.058 1.00 94.56 104 ALA A CA 1
ATOM 841 C C . ALA A 1 104 ? -5.608 11.178 -5.959 1.00 94.56 104 ALA A C 1
ATOM 843 O O . ALA A 1 104 ? -4.889 10.853 -5.011 1.00 94.56 104 ALA A O 1
ATOM 844 N N . PHE A 1 105 ? -5.182 11.996 -6.920 1.00 94.44 105 PHE A N 1
ATOM 845 C CA . PHE A 1 105 ? -3.841 12.581 -6.947 1.00 94.44 105 PHE A CA 1
ATOM 846 C C . PHE A 1 105 ? -3.806 13.988 -6.326 1.00 94.44 105 PHE A C 1
ATOM 848 O O . PHE A 1 105 ? -4.684 14.813 -6.555 1.00 94.44 105 PHE A O 1
ATOM 855 N N . LEU A 1 106 ? -2.754 14.273 -5.556 1.00 93.81 106 LEU A N 1
ATOM 856 C CA . LEU A 1 106 ? -2.421 15.600 -5.014 1.00 93.81 106 LEU A CA 1
ATOM 857 C C . LEU A 1 106 ? -1.558 16.426 -5.964 1.00 93.81 106 LEU A C 1
ATOM 859 O O . LEU A 1 106 ? -1.492 17.648 -5.848 1.00 93.81 106 LEU A O 1
ATOM 863 N N . LYS A 1 107 ? -0.833 15.740 -6.846 1.00 93.88 107 LYS A N 1
ATOM 864 C CA . LYS A 1 107 ? 0.055 16.308 -7.856 1.00 93.88 107 LYS A CA 1
ATOM 865 C C . LYS A 1 107 ? -0.158 15.540 -9.146 1.00 93.88 107 LYS A C 1
ATOM 867 O O . LYS A 1 107 ? -0.398 14.337 -9.107 1.00 93.88 107 LYS A O 1
ATOM 872 N N . GLU A 1 108 ? 0.001 16.221 -10.270 1.00 94.94 108 GLU A N 1
ATOM 873 C CA . GLU A 1 108 ? -0.023 15.567 -11.573 1.00 94.94 108 GLU A CA 1
ATOM 874 C C . GLU A 1 108 ? 1.028 14.444 -11.635 1.00 94.94 108 GLU A C 1
ATOM 876 O O . GLU A 1 108 ? 2.199 14.704 -11.332 1.00 94.94 108 GLU A O 1
ATOM 881 N N . PRO A 1 109 ? 0.665 13.217 -12.059 1.00 94.75 109 PRO A N 1
ATOM 882 C CA . PRO A 1 109 ? 1.588 12.082 -12.140 1.00 94.75 109 PRO A CA 1
ATOM 883 C C . PRO A 1 109 ? 2.866 12.350 -12.948 1.00 94.75 109 PRO A C 1
ATOM 885 O O . PRO A 1 109 ? 3.884 11.696 -12.727 1.00 94.75 109 PRO A O 1
ATOM 888 N N . SER A 1 110 ? 2.858 13.351 -13.834 1.00 94.12 110 SER A N 1
ATOM 889 C CA . SER A 1 110 ? 4.038 13.822 -14.566 1.00 94.12 110 SER A CA 1
ATOM 890 C C . SER A 1 110 ? 5.170 14.356 -13.676 1.00 94.12 110 SER A C 1
ATOM 892 O O . SER A 1 110 ? 6.272 14.571 -14.173 1.00 94.12 110 SER A O 1
ATOM 894 N N . CYS A 1 111 ? 4.933 14.603 -12.381 1.00 94.75 111 CYS A N 1
ATOM 895 C CA . CYS A 1 111 ? 5.996 14.961 -11.435 1.00 94.75 111 CYS A CA 1
ATO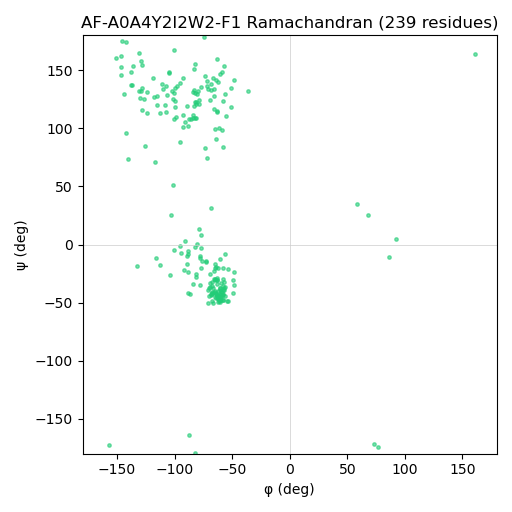M 896 C C . CYS A 1 111 ? 6.859 13.760 -11.004 1.00 94.75 111 CYS A C 1
ATOM 898 O O . CYS A 1 111 ? 7.923 13.947 -10.400 1.00 94.75 111 CYS A O 1
ATOM 900 N N . LEU A 1 112 ? 6.406 12.531 -11.273 1.00 95.44 112 LEU A N 1
ATOM 901 C CA . LEU A 1 112 ? 7.194 11.326 -11.040 1.00 95.44 112 LEU A CA 1
ATOM 902 C C . LEU A 1 112 ? 8.376 11.287 -12.011 1.00 95.44 112 LEU A C 1
ATOM 904 O O . LEU A 1 112 ? 8.233 11.515 -13.210 1.00 95.44 112 LEU A O 1
ATOM 908 N N . GLY A 1 113 ? 9.556 10.998 -11.472 1.00 94.00 113 GLY A N 1
ATOM 909 C CA . GLY A 1 113 ? 10.758 10.785 -12.262 1.00 94.00 113 GLY A CA 1
ATOM 910 C C . GLY A 1 113 ? 10.935 9.342 -12.729 1.00 94.00 113 GLY A C 1
ATOM 911 O O . GLY A 1 113 ? 10.050 8.492 -12.638 1.00 94.00 113 GLY A O 1
ATOM 912 N N . GLU A 1 114 ? 12.160 9.040 -13.144 1.00 95.00 114 GLU A N 1
ATOM 913 C CA . GLU A 1 114 ? 12.585 7.696 -13.522 1.00 95.00 114 GLU A CA 1
ATOM 914 C C . GLU A 1 114 ? 12.555 6.754 -12.299 1.00 95.00 114 GLU A C 1
ATOM 916 O O . GLU A 1 114 ? 13.014 7.109 -11.209 1.00 95.00 114 GLU A O 1
ATOM 921 N N . SER A 1 115 ? 11.991 5.553 -12.468 1.00 96.62 115 SER A N 1
ATOM 922 C CA . SER A 1 115 ? 11.860 4.524 -11.413 1.00 96.62 115 SER A CA 1
ATOM 923 C C . SER A 1 115 ? 12.282 3.116 -11.858 1.00 96.62 115 SER A C 1
ATOM 925 O O . SER A 1 115 ? 12.588 2.247 -11.029 1.00 96.62 115 SER A O 1
ATOM 927 N N . LYS A 1 116 ? 12.349 2.885 -13.170 1.00 95.12 116 LYS A N 1
ATOM 928 C CA . LYS A 1 116 ? 12.564 1.590 -13.814 1.00 95.12 116 LYS A CA 1
ATOM 929 C C . LYS A 1 116 ? 13.913 0.984 -13.455 1.00 95.12 116 LYS A C 1
ATOM 931 O O . LYS A 1 116 ? 13.977 -0.193 -13.096 1.00 95.12 116 LYS A O 1
ATOM 936 N N . GLN A 1 117 ? 14.993 1.764 -13.474 1.00 95.62 117 GLN A N 1
ATOM 937 C CA . GLN A 1 117 ? 16.331 1.268 -13.136 1.00 95.62 117 GLN A CA 1
ATOM 938 C C . GLN A 1 117 ? 16.398 0.736 -11.700 1.00 95.62 117 GLN A C 1
ATOM 940 O O . GLN A 1 117 ? 17.064 -0.266 -11.419 1.00 95.62 117 GLN A O 1
ATOM 945 N N . THR A 1 118 ? 15.707 1.389 -10.766 1.00 96.56 118 THR A N 1
ATOM 946 C CA . THR A 1 118 ? 15.630 0.937 -9.372 1.00 96.56 118 THR A CA 1
ATOM 947 C C . THR A 1 118 ? 14.796 -0.336 -9.249 1.00 96.56 118 THR A C 1
ATOM 949 O O . THR A 1 118 ? 15.249 -1.289 -8.606 1.00 96.56 118 THR A O 1
ATOM 952 N N . ALA A 1 119 ? 13.646 -0.406 -9.922 1.00 97.00 119 ALA A N 1
ATOM 953 C CA . ALA A 1 119 ? 12.817 -1.609 -9.964 1.00 97.00 119 ALA A CA 1
ATOM 954 C C . ALA A 1 119 ? 13.566 -2.814 -10.561 1.00 97.00 119 ALA A C 1
ATOM 956 O O . ALA A 1 119 ? 13.582 -3.882 -9.948 1.00 97.00 119 ALA A O 1
ATOM 957 N N . ILE A 1 120 ? 14.284 -2.637 -11.677 1.00 96.75 120 ILE A N 1
ATOM 958 C CA . ILE A 1 120 ? 15.093 -3.692 -12.315 1.00 96.75 120 ILE A CA 1
ATOM 959 C C . ILE A 1 120 ? 16.210 -4.176 -11.384 1.00 96.75 120 ILE A C 1
ATOM 961 O O . ILE A 1 120 ? 16.401 -5.380 -11.214 1.00 96.75 120 ILE A O 1
ATOM 965 N N . ARG A 1 121 ? 16.940 -3.267 -10.721 1.00 97.31 121 ARG A N 1
ATOM 966 C CA . ARG A 1 121 ? 17.985 -3.660 -9.754 1.00 97.31 121 ARG A CA 1
ATOM 967 C C . ARG A 1 121 ? 17.416 -4.506 -8.612 1.00 97.31 121 ARG A C 1
ATOM 969 O O . ARG A 1 121 ? 18.035 -5.494 -8.204 1.00 97.31 121 ARG A O 1
ATOM 976 N N . ARG A 1 122 ? 16.233 -4.144 -8.105 1.00 97.12 122 ARG A N 1
ATOM 977 C CA . ARG A 1 122 ? 15.522 -4.904 -7.064 1.00 97.12 122 ARG A CA 1
ATOM 978 C C . ARG A 1 122 ? 15.035 -6.255 -7.589 1.00 97.12 122 ARG A C 1
ATOM 980 O O . ARG A 1 122 ? 15.223 -7.252 -6.893 1.00 97.12 122 ARG A O 1
ATOM 987 N N . LEU A 1 123 ? 14.527 -6.304 -8.819 1.00 97.12 123 LEU A N 1
ATOM 988 C CA . LEU A 1 123 ? 14.114 -7.536 -9.491 1.00 97.12 123 LEU A CA 1
ATOM 989 C C . LEU A 1 123 ? 15.288 -8.508 -9.678 1.00 97.12 123 LEU A C 1
ATOM 991 O O . LEU A 1 123 ? 15.181 -9.666 -9.295 1.00 97.12 123 LEU A O 1
ATOM 995 N N . ASN A 1 124 ? 16.445 -8.036 -10.146 1.00 97.62 124 ASN A N 1
ATOM 996 C CA . ASN A 1 124 ? 17.645 -8.870 -10.300 1.00 97.62 124 ASN A CA 1
ATOM 997 C C . ASN A 1 124 ? 18.158 -9.411 -8.954 1.00 97.62 124 ASN A C 1
ATOM 999 O O . ASN A 1 124 ? 18.697 -10.514 -8.861 1.00 97.62 124 ASN A O 1
ATOM 1003 N N . SER A 1 125 ? 18.011 -8.636 -7.875 1.00 96.25 125 SER A N 1
ATOM 1004 C CA . SER A 1 125 ? 18.303 -9.109 -6.517 1.00 96.25 125 SER A CA 1
ATOM 1005 C C . SER A 1 125 ? 17.313 -10.183 -6.062 1.00 96.25 125 SER A C 1
ATOM 1007 O O . SER A 1 125 ? 17.722 -11.186 -5.477 1.00 96.25 125 SER A O 1
ATOM 1009 N N . LEU A 1 126 ? 16.024 -10.000 -6.360 1.00 96.12 126 LEU A N 1
ATOM 1010 C CA . LEU A 1 126 ? 14.990 -10.996 -6.103 1.00 96.12 126 LEU A CA 1
ATOM 1011 C C . LEU A 1 126 ? 15.283 -12.290 -6.869 1.00 96.12 126 LEU A C 1
ATOM 1013 O O . LEU A 1 126 ? 15.321 -13.341 -6.242 1.00 96.12 126 LEU A O 1
ATOM 1017 N N . TRP A 1 127 ? 15.577 -12.222 -8.168 1.00 96.44 127 TRP A N 1
ATOM 1018 C CA . TRP A 1 127 ? 15.884 -13.391 -9.000 1.00 96.44 127 TRP A CA 1
ATOM 1019 C C . TRP A 1 127 ? 17.020 -14.235 -8.431 1.00 96.44 127 TRP A C 1
ATOM 1021 O O . TRP A 1 127 ? 16.823 -15.426 -8.217 1.00 96.44 127 TRP A O 1
ATOM 1031 N N . ARG A 1 128 ? 18.144 -13.618 -8.045 1.00 96.94 128 ARG A N 1
ATOM 1032 C CA . ARG A 1 128 ? 19.254 -14.339 -7.392 1.00 96.94 128 ARG A CA 1
ATOM 1033 C C . ARG A 1 128 ? 18.821 -15.076 -6.120 1.00 96.94 128 ARG A C 1
ATOM 1035 O O . ARG A 1 128 ? 19.298 -16.172 -5.847 1.00 96.94 128 ARG A O 1
ATOM 1042 N N . LYS A 1 129 ? 17.909 -14.493 -5.330 1.00 94.50 129 LYS A N 1
ATOM 1043 C CA . LYS A 1 129 ? 17.349 -15.159 -4.139 1.00 94.50 129 LYS A CA 1
ATOM 1044 C C . LYS A 1 129 ? 16.424 -16.319 -4.503 1.00 94.50 129 LYS A C 1
ATOM 1046 O O . LYS A 1 129 ? 16.416 -17.313 -3.784 1.00 94.50 129 LYS A O 1
ATOM 1051 N N . LEU A 1 130 ? 15.637 -16.181 -5.570 1.00 95.25 130 LEU A N 1
ATOM 1052 C CA . LEU A 1 130 ? 14.752 -17.241 -6.056 1.00 95.25 130 LEU A CA 1
ATOM 1053 C C . LEU A 1 130 ? 15.568 -18.414 -6.619 1.00 95.25 130 LEU A C 1
ATOM 1055 O O . LEU A 1 130 ? 15.289 -19.556 -6.281 1.00 95.25 130 LEU A O 1
ATOM 1059 N N . GLU A 1 131 ? 16.619 -18.143 -7.394 1.00 95.81 131 GLU A N 1
ATOM 1060 C CA . GLU A 1 131 ? 17.530 -19.169 -7.924 1.00 95.81 131 GLU A CA 1
ATOM 1061 C C . GLU A 1 131 ? 18.223 -19.959 -6.809 1.00 95.81 131 GLU A C 1
ATOM 1063 O O . GLU A 1 131 ? 18.355 -21.177 -6.896 1.00 95.81 131 GLU A O 1
ATOM 1068 N N . ALA A 1 132 ? 18.610 -19.281 -5.726 1.00 95.50 132 ALA A N 1
ATOM 1069 C CA . ALA A 1 132 ? 19.220 -19.924 -4.567 1.00 95.50 132 ALA A CA 1
ATOM 1070 C C . ALA A 1 132 ? 18.228 -20.739 -3.707 1.00 95.50 132 ALA A C 1
ATOM 1072 O O . ALA A 1 132 ? 18.662 -21.505 -2.847 1.00 95.50 132 ALA A O 1
ATOM 1073 N N . ASN A 1 133 ? 16.910 -20.570 -3.882 1.00 94.00 133 ASN A N 1
ATOM 1074 C CA . ASN A 1 133 ? 15.891 -21.223 -3.059 1.00 94.00 133 ASN A CA 1
ATOM 1075 C C . ASN A 1 133 ? 14.675 -21.657 -3.892 1.00 94.00 133 ASN A C 1
ATOM 1077 O O . ASN A 1 133 ? 13.713 -20.907 -4.074 1.00 94.00 133 ASN A O 1
ATOM 1081 N N . THR A 1 134 ? 14.685 -22.925 -4.311 1.00 94.00 134 THR A N 1
ATOM 1082 C CA . THR A 1 134 ? 13.642 -23.537 -5.150 1.00 94.00 134 THR A CA 1
ATOM 1083 C C . THR A 1 134 ? 12.245 -23.476 -4.527 1.00 94.00 134 THR A C 1
ATOM 1085 O O . THR A 1 134 ? 11.262 -23.278 -5.238 1.00 94.00 134 THR A O 1
ATOM 1088 N N . ASN A 1 135 ? 12.126 -23.598 -3.199 1.00 92.25 135 ASN A N 1
ATOM 1089 C CA . ASN A 1 135 ? 10.826 -23.501 -2.529 1.00 92.25 135 ASN A CA 1
ATOM 1090 C C . ASN A 1 135 ? 10.266 -22.073 -2.630 1.00 92.25 135 ASN A C 1
ATOM 1092 O O . ASN A 1 135 ? 9.134 -21.869 -3.068 1.00 92.25 135 ASN A O 1
ATOM 1096 N N . LEU A 1 136 ? 11.087 -21.067 -2.308 1.00 92.62 136 LEU A N 1
ATOM 1097 C CA . LEU A 1 136 ? 10.693 -19.665 -2.447 1.00 92.62 136 LEU A CA 1
ATOM 1098 C C . LEU A 1 136 ? 10.337 -19.326 -3.902 1.00 92.62 136 LEU A C 1
ATOM 1100 O O . LEU A 1 136 ? 9.342 -18.643 -4.130 1.00 92.62 136 LEU A O 1
ATOM 1104 N N . GLN A 1 137 ? 11.104 -19.829 -4.873 1.00 94.88 137 GLN A N 1
ATOM 1105 C CA . GLN A 1 137 ? 10.818 -19.670 -6.300 1.00 94.88 137 GLN A CA 1
ATOM 1106 C C . GLN A 1 137 ? 9.442 -20.225 -6.680 1.00 94.88 137 GLN A C 1
ATOM 1108 O O . GLN A 1 137 ? 8.668 -19.524 -7.334 1.00 94.88 137 GLN A O 1
ATOM 1113 N N . GLN A 1 138 ? 9.111 -21.445 -6.246 1.00 94.31 138 GLN A N 1
ATOM 1114 C CA . GLN A 1 138 ? 7.812 -22.053 -6.534 1.00 94.31 138 GLN A CA 1
ATOM 1115 C C . GLN A 1 138 ? 6.664 -21.255 -5.908 1.00 94.31 138 GLN A C 1
ATOM 1117 O O . GLN A 1 138 ? 5.663 -20.992 -6.575 1.00 94.31 138 GLN A O 1
ATOM 1122 N N . LEU A 1 139 ? 6.815 -20.821 -4.652 1.00 94.19 139 LEU A N 1
ATOM 1123 C CA . LEU A 1 139 ? 5.820 -19.978 -3.983 1.00 94.19 139 LEU A CA 1
ATOM 1124 C C . LEU A 1 139 ? 5.610 -18.652 -4.725 1.00 94.19 139 LEU A C 1
ATOM 1126 O O . LEU A 1 139 ? 4.470 -18.224 -4.903 1.00 94.19 139 LEU A O 1
ATOM 1130 N N . TYR A 1 140 ? 6.693 -18.023 -5.190 1.00 95.69 140 TYR A N 1
ATOM 1131 C CA . TYR A 1 140 ? 6.621 -16.776 -5.952 1.00 95.69 140 TYR A CA 1
ATOM 1132 C C . TYR A 1 140 ? 5.917 -16.971 -7.291 1.00 95.69 140 TYR A C 1
ATOM 1134 O O . TYR A 1 140 ? 5.041 -16.189 -7.653 1.00 95.69 140 TYR A O 1
ATOM 1142 N N . ARG A 1 141 ? 6.266 -18.043 -8.009 1.00 95.12 141 ARG A N 1
ATOM 1143 C CA . ARG A 1 141 ? 5.653 -18.393 -9.291 1.00 95.12 141 ARG A CA 1
ATOM 1144 C C . ARG A 1 141 ? 4.153 -18.640 -9.142 1.00 95.12 141 ARG A C 1
ATOM 1146 O O . ARG A 1 141 ? 3.377 -18.105 -9.926 1.00 95.12 141 ARG A O 1
ATOM 1153 N N . ASN A 1 142 ? 3.750 -19.387 -8.114 1.00 94.44 142 ASN A N 1
ATOM 1154 C CA . ASN A 1 142 ? 2.340 -19.626 -7.812 1.00 94.44 142 ASN A CA 1
ATOM 1155 C C . ASN A 1 142 ? 1.599 -18.316 -7.516 1.00 94.44 142 ASN A C 1
ATOM 1157 O O . ASN A 1 142 ? 0.507 -18.115 -8.033 1.00 94.44 142 ASN A O 1
ATOM 1161 N N . PHE A 1 143 ? 2.204 -17.410 -6.735 1.00 93.38 143 PHE A N 1
ATOM 1162 C CA . PHE A 1 143 ? 1.619 -16.096 -6.455 1.00 93.38 143 PHE A CA 1
ATOM 1163 C C . PHE A 1 143 ? 1.401 -15.276 -7.734 1.00 93.38 143 PHE A C 1
ATOM 1165 O O . PHE A 1 143 ? 0.320 -14.727 -7.915 1.00 93.38 143 PHE A O 1
ATOM 1172 N N . ILE A 1 144 ? 2.410 -15.193 -8.611 1.00 94.69 144 ILE A N 1
ATOM 1173 C CA . ILE A 1 144 ? 2.331 -14.440 -9.872 1.00 94.69 144 ILE A CA 1
ATOM 1174 C C . ILE A 1 144 ? 1.243 -15.036 -10.775 1.00 94.69 144 ILE A C 1
ATOM 1176 O O . ILE A 1 144 ? 0.394 -14.292 -11.252 1.00 94.69 144 ILE A O 1
ATOM 1180 N N . HIS A 1 145 ? 1.198 -16.359 -10.955 1.00 95.62 145 HIS A N 1
ATOM 1181 C CA . HIS A 1 145 ? 0.142 -16.990 -11.757 1.00 95.62 145 HIS A CA 1
ATOM 1182 C C . HIS A 1 145 ? -1.255 -16.764 -11.169 1.00 95.62 145 HIS A C 1
ATOM 1184 O O . HIS A 1 145 ? -2.135 -16.317 -11.890 1.00 95.62 145 HIS A O 1
ATOM 1190 N N . GLU A 1 146 ? -1.445 -16.953 -9.860 1.00 93.38 146 GLU A N 1
ATOM 1191 C CA . GLU A 1 146 ? -2.732 -16.677 -9.206 1.00 93.38 146 GLU A CA 1
ATOM 1192 C C . GLU A 1 146 ? -3.166 -15.215 -9.397 1.00 93.38 146 GLU A C 1
ATOM 1194 O O . GLU A 1 146 ? -4.343 -14.936 -9.600 1.00 93.38 146 GLU A O 1
ATOM 1199 N N . TYR A 1 147 ? -2.227 -14.267 -9.337 1.00 92.94 147 TYR A N 1
ATOM 1200 C CA . TYR A 1 147 ? -2.521 -12.849 -9.538 1.00 92.94 147 TYR A CA 1
ATOM 1201 C C . TYR A 1 147 ? -2.950 -12.545 -10.985 1.00 92.94 147 TYR A C 1
ATOM 1203 O O . TYR A 1 147 ? -3.839 -11.720 -11.188 1.00 92.94 147 TYR A O 1
ATOM 1211 N N . LEU A 1 148 ? -2.362 -13.239 -11.967 1.00 94.56 148 LEU A N 1
ATOM 1212 C CA . LEU A 1 148 ? -2.717 -13.133 -13.387 1.00 94.56 148 LEU A CA 1
ATOM 1213 C C . LEU A 1 148 ? -4.080 -13.770 -13.669 1.00 94.56 148 LEU A C 1
ATOM 1215 O O . LEU A 1 148 ? -4.945 -13.130 -14.255 1.00 94.56 148 LEU A O 1
ATOM 1219 N N . ASP A 1 149 ? -4.287 -15.005 -13.208 1.00 95.19 149 ASP A N 1
ATOM 1220 C CA . ASP A 1 149 ? -5.503 -15.791 -13.455 1.00 95.19 149 ASP A CA 1
ATOM 1221 C C . ASP A 1 149 ? -6.743 -15.132 -12.837 1.00 95.19 149 ASP A C 1
ATOM 1223 O O . ASP A 1 149 ? -7.851 -15.249 -13.357 1.00 95.19 149 ASP A O 1
ATOM 1227 N N . MET A 1 150 ? -6.559 -14.411 -11.726 1.00 91.94 150 MET A N 1
ATOM 1228 C CA . MET A 1 150 ? -7.615 -13.621 -11.090 1.00 91.94 150 MET A CA 1
ATOM 1229 C C . MET A 1 150 ? -7.852 -12.251 -11.751 1.00 91.94 150 MET A C 1
ATOM 1231 O O . MET A 1 150 ? -8.693 -11.494 -11.267 1.00 91.94 150 MET A O 1
ATOM 1235 N N . GLY A 1 151 ? -7.112 -11.902 -12.808 1.00 91.44 151 GLY A N 1
ATOM 1236 C CA . GLY A 1 151 ? -7.232 -10.613 -13.494 1.00 91.44 151 GLY A CA 1
ATOM 1237 C C . GLY A 1 151 ? -6.774 -9.420 -12.651 1.00 91.44 151 GLY A C 1
ATOM 1238 O O . GLY A 1 151 ? -7.252 -8.309 -12.846 1.00 91.44 151 GLY A O 1
ATOM 1239 N N . HIS A 1 152 ? -5.885 -9.631 -11.674 1.00 91.25 152 HIS A N 1
ATOM 1240 C CA . HIS A 1 152 ? -5.367 -8.554 -10.818 1.00 91.25 152 HIS A CA 1
ATOM 1241 C C . HIS A 1 152 ? -4.117 -7.877 -11.388 1.00 91.25 152 HIS A C 1
ATOM 1243 O O . HIS A 1 152 ? -3.655 -6.870 -10.851 1.00 91.25 152 HIS A O 1
ATOM 1249 N N . MET A 1 153 ? -3.547 -8.448 -12.444 1.00 92.50 153 MET A N 1
ATOM 1250 C CA . MET A 1 153 ? -2.533 -7.824 -13.282 1.00 92.50 153 MET A CA 1
ATOM 1251 C C . MET A 1 153 ? -2.714 -8.303 -14.713 1.00 92.50 153 MET A C 1
ATOM 1253 O O . MET A 1 153 ? -3.291 -9.362 -14.952 1.00 92.50 153 MET A O 1
ATOM 1257 N N . GLU A 1 154 ? -2.129 -7.564 -15.638 1.00 92.50 154 GLU A N 1
ATOM 1258 C CA . GLU A 1 154 ? -2.033 -7.945 -17.035 1.00 92.50 154 GLU A CA 1
ATOM 1259 C C . GLU A 1 154 ? -0.591 -7.825 -17.517 1.00 92.50 154 GLU A C 1
ATOM 1261 O O . GLU A 1 154 ? 0.243 -7.129 -16.927 1.00 92.50 154 GLU A O 1
ATOM 1266 N N . GLN A 1 155 ? -0.280 -8.549 -18.585 1.00 91.88 155 GLN A N 1
ATOM 1267 C CA . GLN A 1 155 ? 1.008 -8.417 -19.235 1.00 91.88 155 GLN A CA 1
ATOM 1268 C C . GLN A 1 155 ? 0.978 -7.200 -20.161 1.00 91.88 155 GLN A C 1
ATOM 1270 O O . GLN A 1 155 ? 0.187 -7.146 -21.097 1.00 91.88 155 GLN A O 1
ATOM 1275 N N . VAL A 1 156 ? 1.877 -6.249 -19.915 1.00 89.88 156 VAL A N 1
ATOM 1276 C CA . VAL A 1 156 ? 2.024 -5.054 -20.750 1.00 89.88 156 VAL A CA 1
ATOM 1277 C C . VAL A 1 156 ? 2.859 -5.395 -21.987 1.00 89.88 156 VAL A C 1
ATOM 1279 O O . VAL A 1 156 ? 3.999 -5.853 -21.870 1.00 89.88 156 VAL A O 1
ATOM 1282 N N . PHE A 1 157 ? 2.292 -5.164 -23.172 1.00 83.31 157 PHE A N 1
ATOM 1283 C CA . PHE A 1 157 ? 2.945 -5.352 -24.472 1.00 83.31 157 PHE A CA 1
ATOM 1284 C C . PHE A 1 157 ? 3.059 -4.011 -25.200 1.00 83.31 157 PHE A C 1
ATOM 1286 O O . PHE A 1 157 ? 2.361 -3.754 -26.177 1.00 83.31 157 PHE A O 1
ATOM 1293 N N . GLU A 1 158 ? 3.927 -3.130 -24.716 1.00 75.38 158 GLU A N 1
ATOM 1294 C CA . GLU A 1 158 ? 4.120 -1.817 -25.330 1.00 75.38 158 GLU A CA 1
ATOM 1295 C C . GLU A 1 158 ? 5.393 -1.781 -26.178 1.00 75.38 158 GLU A C 1
ATOM 1297 O O . GLU A 1 158 ? 6.467 -2.200 -25.743 1.00 75.38 158 GLU A O 1
ATOM 1302 N N . ALA A 1 159 ? 5.273 -1.259 -27.404 1.00 74.50 159 ALA A N 1
ATOM 1303 C CA . ALA A 1 159 ? 6.414 -1.031 -28.293 1.00 74.50 159 ALA A CA 1
ATOM 1304 C C . ALA A 1 159 ? 7.331 0.098 -27.783 1.00 74.50 159 ALA A C 1
ATOM 1306 O O . ALA A 1 159 ? 8.524 0.116 -28.086 1.00 74.50 159 ALA A O 1
ATOM 1307 N N . SER A 1 160 ? 6.775 1.026 -27.001 1.00 81.56 160 SER A N 1
ATOM 1308 C CA . SER A 1 160 ? 7.478 2.138 -26.368 1.00 81.56 160 SER A CA 1
ATOM 1309 C C . SER A 1 160 ? 6.847 2.458 -25.021 1.00 81.56 160 SER A C 1
ATOM 1311 O O . SER A 1 160 ? 5.633 2.381 -24.881 1.00 81.56 160 SER A O 1
ATOM 1313 N N . GLU A 1 161 ? 7.673 2.867 -24.066 1.00 82.81 161 GLU A N 1
ATOM 1314 C CA . GLU A 1 161 ? 7.234 3.249 -22.724 1.00 82.81 161 GLU A CA 1
ATOM 1315 C C . GLU A 1 161 ? 6.317 4.490 -22.758 1.00 82.81 161 GLU A C 1
ATOM 1317 O O . GLU A 1 161 ? 6.580 5.405 -23.550 1.00 82.81 161 GLU A O 1
ATOM 1322 N N . PRO A 1 162 ? 5.262 4.554 -21.923 1.00 86.12 162 PRO A N 1
ATOM 1323 C CA . PRO A 1 162 ? 4.375 5.706 -21.860 1.00 86.12 162 PRO A CA 1
ATOM 1324 C C . PRO A 1 162 ? 5.123 6.953 -21.388 1.00 86.12 162 PRO A C 1
ATOM 1326 O O . PRO A 1 162 ? 6.153 6.873 -20.720 1.00 86.12 162 PRO A O 1
ATOM 1329 N N . THR A 1 163 ? 4.563 8.130 -21.674 1.00 85.69 163 THR A N 1
ATOM 1330 C CA . THR A 1 163 ? 5.133 9.406 -21.208 1.00 85.69 163 THR A CA 1
ATOM 1331 C C . THR A 1 163 ? 5.214 9.484 -19.683 1.00 85.69 163 THR A C 1
ATOM 1333 O O . THR A 1 163 ? 6.138 10.093 -19.151 1.00 85.69 163 THR A O 1
ATOM 1336 N N . VAL A 1 164 ? 4.264 8.860 -18.983 1.00 89.56 164 VAL A N 1
ATOM 1337 C CA . VAL A 1 164 ? 4.251 8.760 -17.524 1.00 89.56 164 VAL A CA 1
ATOM 1338 C C . VAL A 1 164 ? 4.179 7.287 -17.144 1.00 89.56 164 VAL A C 1
ATOM 1340 O O . VAL A 1 164 ? 3.172 6.630 -17.392 1.00 89.56 164 VAL A O 1
ATOM 1343 N N . ALA A 1 165 ? 5.250 6.775 -16.540 1.00 92.06 165 ALA A N 1
ATOM 1344 C CA . ALA A 1 165 ? 5.344 5.395 -16.084 1.00 92.06 165 ALA A CA 1
ATOM 1345 C C . ALA A 1 165 ? 6.002 5.326 -14.702 1.00 92.06 165 ALA A C 1
ATOM 1347 O O . ALA A 1 165 ? 7.008 5.985 -14.433 1.00 92.06 165 ALA A O 1
ATOM 1348 N N . TYR A 1 166 ? 5.445 4.492 -13.822 1.00 94.62 166 TYR A N 1
ATOM 1349 C CA . TYR A 1 166 ? 5.986 4.256 -12.487 1.00 94.62 166 TYR A CA 1
ATOM 1350 C C . TYR A 1 166 ? 6.148 2.759 -12.230 1.00 94.62 166 TYR A C 1
ATOM 1352 O O . TYR A 1 166 ? 5.180 2.001 -12.175 1.00 94.62 166 TYR A O 1
ATOM 1360 N N . TYR A 1 167 ? 7.396 2.329 -12.059 1.00 95.44 167 TYR A N 1
ATOM 1361 C CA . TYR A 1 167 ? 7.755 0.935 -11.840 1.00 95.44 167 TYR A CA 1
ATOM 1362 C C . TYR A 1 167 ? 7.962 0.686 -10.355 1.00 95.44 167 TYR A C 1
ATOM 1364 O O . TYR A 1 167 ? 8.960 1.107 -9.769 1.00 95.44 167 TYR A O 1
ATOM 1372 N N . MET A 1 168 ? 7.036 -0.055 -9.755 1.00 96.00 168 MET A N 1
ATOM 1373 C CA . MET A 1 168 ? 7.124 -0.426 -8.349 1.00 96.00 168 MET A CA 1
ATOM 1374 C C . MET A 1 168 ? 8.031 -1.648 -8.154 1.00 96.00 168 MET A C 1
ATOM 1376 O O . MET A 1 168 ? 7.750 -2.728 -8.692 1.00 96.00 168 MET A O 1
ATOM 1380 N N . PRO A 1 169 ? 9.097 -1.543 -7.342 1.00 96.75 169 PRO A N 1
ATOM 1381 C CA . PRO A 1 169 ? 9.798 -2.718 -6.858 1.00 96.75 169 PRO A CA 1
ATOM 1382 C C . PRO A 1 169 ? 8.847 -3.620 -6.069 1.00 96.75 169 PRO A C 1
ATOM 1384 O O . PRO A 1 169 ? 7.949 -3.149 -5.377 1.00 96.75 169 PRO A O 1
ATOM 1387 N N . HIS A 1 170 ? 9.077 -4.926 -6.110 1.00 95.44 170 HIS A N 1
ATOM 1388 C CA . HIS A 1 170 ? 8.329 -5.876 -5.295 1.00 95.44 170 HIS A CA 1
ATOM 1389 C C . HIS A 1 170 ? 9.263 -6.907 -4.664 1.00 95.44 170 HIS A C 1
ATOM 1391 O O . HIS A 1 170 ? 10.367 -7.165 -5.151 1.00 95.44 170 HIS A O 1
ATOM 1397 N N . HIS A 1 171 ? 8.847 -7.466 -3.532 1.00 93.88 171 HIS A N 1
ATOM 1398 C CA . HIS A 1 171 ? 9.592 -8.507 -2.830 1.00 93.88 171 HIS A CA 1
ATOM 1399 C C . HIS A 1 171 ? 8.657 -9.437 -2.058 1.00 93.88 171 HIS A C 1
ATOM 1401 O O . HIS A 1 171 ? 7.497 -9.122 -1.810 1.00 93.88 171 HIS A O 1
ATOM 1407 N N . GLY A 1 172 ? 9.153 -10.625 -1.721 1.00 92.69 172 GLY A N 1
ATOM 1408 C CA . GLY A 1 172 ? 8.409 -11.622 -0.955 1.00 92.69 172 GLY A CA 1
ATOM 1409 C C . GLY A 1 172 ? 8.802 -11.621 0.512 1.00 92.69 172 GLY A C 1
ATOM 1410 O O . GLY A 1 172 ? 9.990 -11.640 0.829 1.00 92.69 172 GLY A O 1
ATOM 1411 N N . VAL A 1 173 ? 7.806 -11.660 1.390 1.00 91.06 173 VAL A N 1
ATOM 1412 C CA . VAL A 1 173 ? 7.963 -11.888 2.826 1.00 91.06 173 VAL A CA 1
ATOM 1413 C C . VAL A 1 173 ? 7.449 -13.288 3.139 1.00 91.06 173 VAL A C 1
ATOM 1415 O O . VAL A 1 173 ? 6.256 -13.571 2.987 1.00 91.06 173 VAL A O 1
ATOM 1418 N N . LEU A 1 174 ? 8.356 -14.171 3.552 1.00 89.38 174 LEU A N 1
ATOM 1419 C CA . LEU A 1 174 ? 8.001 -15.513 3.999 1.00 89.38 174 LEU A CA 1
ATOM 1420 C C . LEU A 1 174 ? 7.425 -15.460 5.412 1.00 89.38 174 LEU A C 1
ATOM 1422 O O . LEU A 1 174 ? 7.972 -14.805 6.297 1.00 89.38 174 LEU A O 1
ATOM 1426 N N . ARG A 1 175 ? 6.329 -16.185 5.613 1.00 86.56 175 ARG A N 1
ATOM 1427 C CA . ARG A 1 175 ? 5.695 -16.408 6.913 1.00 86.56 175 ARG A CA 1
ATOM 1428 C C . ARG A 1 175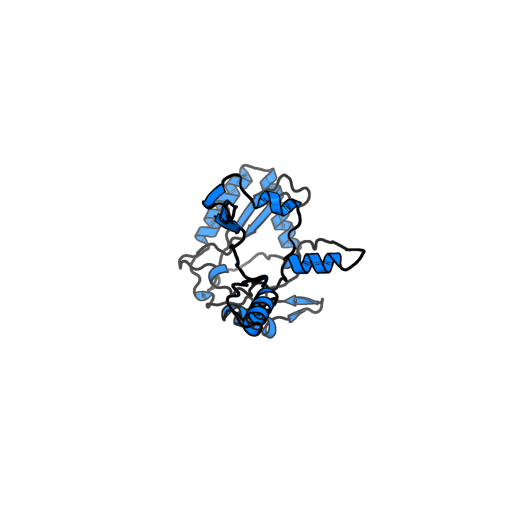 ? 5.570 -17.917 7.121 1.00 86.56 175 ARG A C 1
ATOM 1430 O O . ARG A 1 175 ? 4.522 -18.470 6.793 1.00 86.56 175 ARG A O 1
ATOM 1437 N N . PRO A 1 176 ? 6.627 -18.582 7.623 1.00 80.31 176 PRO A N 1
ATOM 1438 C CA . PRO A 1 176 ? 6.658 -20.040 7.770 1.00 80.31 176 PRO A CA 1
ATOM 1439 C C . PRO A 1 176 ? 5.504 -20.574 8.626 1.00 80.31 176 PRO A C 1
ATOM 1441 O O . PRO A 1 176 ? 4.971 -21.643 8.349 1.00 80.31 176 PRO A O 1
ATOM 1444 N N . ASP A 1 177 ? 5.070 -19.786 9.609 1.00 82.88 177 ASP A N 1
ATOM 1445 C CA . ASP A 1 177 ? 3.996 -20.149 10.538 1.00 82.88 177 ASP A CA 1
ATOM 1446 C C . ASP A 1 177 ? 2.587 -20.011 9.927 1.00 82.88 177 ASP A C 1
ATOM 1448 O O . ASP A 1 177 ? 1.595 -20.455 10.511 1.00 82.88 177 ASP A O 1
ATOM 1452 N N . SER A 1 178 ? 2.462 -19.399 8.740 1.00 80.50 178 SER A N 1
ATOM 1453 C CA . SER A 1 178 ? 1.178 -19.261 8.051 1.00 80.50 178 SER A CA 1
ATOM 1454 C C . SER A 1 178 ? 0.856 -20.512 7.238 1.00 80.50 178 SER A C 1
ATOM 1456 O O . SER A 1 178 ? 1.425 -20.745 6.173 1.00 80.50 178 SER A O 1
ATOM 1458 N N . LYS A 1 179 ? -0.138 -21.279 7.700 1.00 70.81 179 LYS A N 1
ATOM 1459 C CA . LYS A 1 179 ? -0.602 -22.494 7.006 1.00 70.81 179 LYS A CA 1
ATOM 1460 C C . LYS A 1 179 ? -1.236 -22.221 5.636 1.00 70.81 179 LYS A C 1
ATOM 1462 O O . LYS A 1 179 ? -1.180 -23.082 4.768 1.00 70.81 179 LYS A O 1
ATOM 1467 N N . SER A 1 180 ? -1.864 -21.058 5.443 1.00 72.56 180 SER A N 1
ATOM 1468 C CA . SER A 1 180 ? -2.639 -20.737 4.231 1.00 72.56 180 SER A CA 1
ATOM 1469 C C . SER A 1 180 ? -1.932 -19.787 3.260 1.00 72.56 180 SER A C 1
ATOM 1471 O O . SER A 1 180 ? -2.234 -19.808 2.071 1.00 72.56 180 SER A O 1
ATOM 1473 N N . THR A 1 181 ? -1.020 -18.932 3.739 1.00 74.81 181 THR A N 1
ATOM 1474 C CA . THR A 1 181 ? -0.296 -17.952 2.904 1.00 74.81 181 THR A CA 1
ATOM 1475 C C . THR A 1 181 ? 1.169 -17.846 3.341 1.00 74.81 181 THR A C 1
ATOM 1477 O O . THR A 1 181 ? 1.575 -16.850 3.954 1.00 74.81 181 THR A O 1
ATOM 1480 N N . PRO A 1 182 ? 1.986 -18.867 3.021 1.00 83.44 182 PRO A N 1
ATOM 1481 C CA . PRO A 1 182 ? 3.391 -18.915 3.422 1.00 83.44 182 PRO A CA 1
ATOM 1482 C C . PRO A 1 182 ? 4.243 -17.810 2.777 1.00 83.44 182 PRO A C 1
ATOM 1484 O O . PRO A 1 182 ? 5.296 -17.466 3.307 1.00 83.44 182 PRO A O 1
ATOM 1487 N N . LEU A 1 183 ? 3.786 -17.212 1.670 1.00 91.69 183 LEU A N 1
ATOM 1488 C CA . LEU A 1 183 ? 4.425 -16.075 1.009 1.00 91.69 183 LEU A CA 1
ATOM 1489 C C . LEU A 1 183 ? 3.446 -14.900 0.880 1.00 91.69 183 LEU A C 1
ATOM 1491 O O . LEU A 1 183 ? 2.322 -15.067 0.406 1.00 91.69 183 LEU A O 1
ATOM 1495 N N . ARG A 1 184 ? 3.890 -13.697 1.263 1.00 90.25 184 ARG A N 1
ATOM 1496 C CA . ARG A 1 184 ? 3.219 -12.428 0.945 1.00 90.25 184 ARG A CA 1
ATOM 1497 C C . ARG A 1 184 ? 4.116 -11.598 0.036 1.00 90.25 184 ARG A C 1
ATOM 1499 O O . ARG A 1 184 ? 5.206 -11.215 0.450 1.00 90.25 184 ARG A O 1
ATOM 1506 N N . THR A 1 185 ? 3.644 -11.275 -1.160 1.00 92.56 185 THR A N 1
ATOM 1507 C CA . THR A 1 185 ? 4.317 -10.302 -2.025 1.00 92.56 185 THR A CA 1
ATOM 1508 C C . THR A 1 185 ? 3.918 -8.890 -1.621 1.00 92.56 185 THR A C 1
ATOM 1510 O O . THR A 1 185 ? 2.739 -8.607 -1.400 1.00 92.56 185 THR A O 1
ATOM 1513 N N . VAL A 1 186 ? 4.910 -8.018 -1.498 1.00 93.12 186 VAL A N 1
ATOM 1514 C CA . VAL A 1 186 ? 4.756 -6.599 -1.191 1.00 93.12 186 VAL A CA 1
ATOM 1515 C C . VAL A 1 186 ? 5.250 -5.813 -2.392 1.00 93.12 186 VAL A C 1
ATOM 1517 O O . VAL A 1 186 ? 6.365 -6.046 -2.856 1.00 93.12 186 VAL A O 1
ATOM 1520 N N . VAL A 1 187 ? 4.413 -4.901 -2.873 1.00 94.62 187 VAL A N 1
ATOM 1521 C CA . VAL A 1 187 ? 4.731 -3.942 -3.930 1.00 94.62 187 VAL A CA 1
ATOM 1522 C C . VAL A 1 187 ? 5.007 -2.602 -3.251 1.00 94.62 187 VAL A C 1
ATOM 1524 O O . VAL A 1 187 ? 4.207 -2.149 -2.434 1.00 94.62 187 VAL A O 1
ATOM 1527 N N . ASP A 1 188 ? 6.169 -2.016 -3.516 1.00 95.81 188 ASP A N 1
ATOM 1528 C CA . ASP A 1 188 ? 6.665 -0.822 -2.834 1.00 95.81 188 ASP A CA 1
ATOM 1529 C C . ASP A 1 188 ? 6.324 0.446 -3.626 1.00 95.81 188 ASP A C 1
ATOM 1531 O O . ASP A 1 188 ? 7.108 0.922 -4.447 1.00 95.81 188 ASP A O 1
ATOM 1535 N N . ALA A 1 189 ? 5.136 0.987 -3.357 1.00 95.19 189 ALA A N 1
ATOM 1536 C CA . ALA A 1 189 ? 4.672 2.265 -3.900 1.00 95.19 189 ALA A CA 1
ATOM 1537 C C . ALA A 1 189 ? 5.294 3.497 -3.205 1.00 95.19 189 ALA A C 1
ATOM 1539 O O . ALA A 1 189 ? 5.022 4.631 -3.601 1.00 95.19 189 ALA A O 1
ATOM 1540 N N . SER A 1 190 ? 6.124 3.293 -2.174 1.00 96.00 190 SER A N 1
ATOM 1541 C CA . SER A 1 190 ? 6.855 4.356 -1.470 1.00 96.00 190 SER A CA 1
ATOM 1542 C C . SER A 1 190 ? 8.278 4.542 -2.002 1.00 96.00 190 SER A C 1
ATOM 1544 O O . SER A 1 190 ? 9.012 5.406 -1.520 1.00 96.00 190 SER A O 1
ATOM 1546 N N . CYS A 1 191 ? 8.702 3.744 -2.987 1.00 96.00 191 CYS A N 1
ATOM 1547 C CA . CYS A 1 191 ? 10.023 3.877 -3.583 1.00 96.00 191 CYS A CA 1
ATOM 1548 C C . CYS A 1 191 ? 10.137 5.219 -4.323 1.00 96.00 191 CYS A C 1
ATOM 1550 O O . CYS A 1 191 ? 9.444 5.456 -5.315 1.00 96.00 191 CYS A O 1
ATOM 1552 N N . ALA A 1 192 ? 11.035 6.086 -3.857 1.00 96.19 192 ALA A N 1
ATOM 1553 C CA . ALA A 1 192 ? 11.295 7.364 -4.503 1.00 96.19 192 ALA A CA 1
ATOM 1554 C C . ALA A 1 192 ? 11.842 7.172 -5.929 1.00 96.19 192 ALA A C 1
ATOM 1556 O O . ALA A 1 192 ? 12.665 6.288 -6.194 1.00 96.19 192 ALA A O 1
ATOM 1557 N N . THR A 1 193 ? 11.373 8.020 -6.835 1.00 96.75 193 THR A N 1
ATOM 1558 C CA . THR A 1 193 ? 11.876 8.178 -8.202 1.00 96.75 193 THR A CA 1
ATOM 1559 C C . THR A 1 193 ? 13.102 9.091 -8.237 1.00 96.75 193 THR A C 1
ATOM 1561 O O . THR A 1 193 ? 13.535 9.620 -7.210 1.00 96.75 193 THR A O 1
ATOM 1564 N N . SER A 1 194 ? 13.649 9.336 -9.430 1.00 95.94 194 SER A N 1
ATOM 1565 C CA . SER A 1 194 ? 14.735 10.303 -9.634 1.00 95.94 194 SER A CA 1
ATOM 1566 C C . SER A 1 194 ? 14.402 11.736 -9.187 1.00 95.94 194 SER A C 1
ATOM 1568 O O . SER A 1 194 ? 15.326 12.509 -8.953 1.00 95.94 194 SER A O 1
ATOM 1570 N N . THR A 1 195 ? 13.119 12.103 -9.059 1.00 95.56 195 THR A N 1
ATOM 1571 C CA . THR A 1 195 ? 12.689 13.420 -8.546 1.00 95.56 195 THR A CA 1
ATOM 1572 C C . THR A 1 195 ? 12.527 13.451 -7.024 1.00 95.56 195 THR A C 1
ATOM 1574 O O . THR A 1 195 ? 12.288 14.514 -6.461 1.00 95.56 195 THR A O 1
ATOM 1577 N N . GLY A 1 196 ? 12.666 12.310 -6.340 1.00 95.44 196 GLY A N 1
ATOM 1578 C CA . GLY A 1 196 ? 12.421 12.179 -4.900 1.00 95.44 196 GLY A CA 1
ATOM 1579 C C . GLY A 1 196 ? 10.958 11.901 -4.532 1.00 95.44 196 GLY A C 1
ATOM 1580 O O . GLY A 1 196 ? 10.689 11.519 -3.396 1.00 95.44 196 GLY A O 1
ATOM 1581 N N . GLU A 1 197 ? 10.025 12.021 -5.480 1.00 96.25 197 GLU A N 1
ATOM 1582 C CA . GLU A 1 197 ? 8.609 11.676 -5.295 1.00 96.25 197 GLU A CA 1
ATOM 1583 C C . GLU A 1 197 ? 8.369 10.169 -5.470 1.00 96.25 197 GLU A C 1
ATOM 1585 O O . GLU A 1 197 ? 9.109 9.490 -6.184 1.00 96.25 197 GLU A O 1
ATOM 1590 N N . SER A 1 198 ? 7.310 9.647 -4.857 1.00 96.69 198 SER A N 1
ATOM 1591 C CA . SER A 1 198 ? 6.839 8.259 -4.968 1.00 96.69 198 SER A CA 1
ATOM 1592 C C . SER A 1 198 ? 5.340 8.241 -5.262 1.00 96.69 198 SER A C 1
ATOM 1594 O O . SER A 1 198 ? 4.665 9.247 -5.052 1.00 96.69 198 SER A O 1
ATOM 1596 N N . LEU A 1 199 ? 4.788 7.103 -5.692 1.00 95.50 199 LEU A N 1
ATOM 1597 C CA . LEU A 1 199 ? 3.344 7.012 -5.927 1.00 95.50 199 LEU A CA 1
ATOM 1598 C C . LEU A 1 199 ? 2.552 7.340 -4.650 1.00 95.50 199 LEU A C 1
ATOM 1600 O O . LEU A 1 199 ? 1.610 8.123 -4.691 1.00 95.50 199 LEU A O 1
ATOM 1604 N N . ASN A 1 200 ? 2.992 6.839 -3.495 1.00 95.38 200 ASN A N 1
ATOM 1605 C CA . ASN A 1 200 ? 2.344 7.143 -2.220 1.00 95.38 200 ASN A CA 1
ATOM 1606 C C . ASN A 1 200 ? 2.449 8.622 -1.804 1.00 95.38 200 ASN A C 1
ATOM 1608 O O . ASN A 1 200 ? 1.550 9.105 -1.123 1.00 95.38 200 ASN A O 1
ATOM 1612 N N . SER A 1 201 ? 3.509 9.354 -2.183 1.00 94.81 201 SER A N 1
ATOM 1613 C CA . SER A 1 201 ? 3.651 10.776 -1.806 1.00 94.81 201 SER A CA 1
ATOM 1614 C C . SER A 1 201 ? 2.773 11.712 -2.632 1.00 94.81 201 SER A C 1
ATOM 1616 O O . SER A 1 201 ? 2.510 12.835 -2.200 1.00 94.81 201 SER A O 1
ATOM 1618 N N . ILE A 1 202 ? 2.321 11.262 -3.804 1.00 94.94 202 ILE A N 1
ATOM 1619 C CA . ILE A 1 202 ? 1.472 12.050 -4.700 1.00 94.94 202 ILE A CA 1
ATOM 1620 C C . ILE A 1 202 ? -0.010 11.675 -4.607 1.00 94.94 202 ILE A C 1
ATOM 1622 O O . ILE A 1 202 ? -0.824 12.334 -5.245 1.00 94.94 202 ILE A O 1
ATOM 1626 N N . LEU A 1 203 ? -0.374 10.646 -3.838 1.00 94.50 203 LEU A N 1
ATOM 1627 C CA . LEU A 1 203 ? -1.761 10.223 -3.639 1.00 94.50 203 LEU A CA 1
ATOM 1628 C C . LEU A 1 203 ? -2.385 10.884 -2.406 1.00 94.50 203 LEU A C 1
ATOM 1630 O O . LEU A 1 203 ? -1.741 11.079 -1.372 1.00 94.50 203 LEU A O 1
ATOM 1634 N N . ALA A 1 204 ? -3.668 11.221 -2.507 1.00 92.19 204 ALA A N 1
ATOM 1635 C CA . ALA A 1 204 ? -4.444 11.743 -1.396 1.00 92.19 204 ALA A CA 1
ATOM 1636 C C . ALA A 1 204 ? -4.719 10.638 -0.370 1.00 92.19 204 ALA A C 1
ATOM 1638 O O . ALA A 1 204 ? -5.136 9.535 -0.717 1.00 92.19 204 ALA A O 1
ATOM 1639 N N . ASN A 1 205 ? -4.507 10.943 0.909 1.00 86.50 205 ASN A N 1
ATOM 1640 C CA . ASN A 1 205 ? -4.923 10.087 2.003 1.00 86.50 205 ASN A CA 1
ATOM 1641 C C . ASN A 1 205 ? -6.352 10.474 2.404 1.00 86.50 205 ASN A C 1
ATOM 1643 O O . ASN A 1 205 ? -6.587 11.606 2.823 1.00 86.50 205 ASN A O 1
ATOM 1647 N N . GLY A 1 206 ? -7.282 9.527 2.282 1.00 83.31 206 GLY A N 1
ATOM 1648 C CA . GLY A 1 206 ? -8.691 9.692 2.653 1.00 83.31 206 GLY A CA 1
ATOM 1649 C C . GLY A 1 206 ? -8.976 9.630 4.153 1.00 83.31 206 GLY A C 1
ATOM 1650 O O . GLY A 1 206 ? -10.137 9.591 4.540 1.00 83.31 206 GLY A O 1
ATOM 1651 N N . GLY A 1 207 ? -7.944 9.612 5.000 1.00 81.81 207 GLY A N 1
ATOM 1652 C CA . GLY A 1 207 ? -8.096 9.592 6.451 1.00 81.81 207 GLY A CA 1
ATOM 1653 C C . GLY A 1 207 ? -8.580 8.246 6.996 1.00 81.81 207 GLY A C 1
ATOM 1654 O O . GLY A 1 207 ? -8.626 7.230 6.297 1.00 81.81 207 GLY A O 1
ATOM 1655 N N . VAL A 1 208 ? -8.899 8.230 8.290 1.00 82.31 208 VAL A N 1
ATOM 1656 C CA . VAL A 1 208 ? -9.403 7.040 8.981 1.00 82.31 208 VAL A CA 1
ATOM 1657 C C . VAL A 1 208 ? -10.929 7.059 8.930 1.00 82.31 208 VAL A C 1
ATOM 1659 O O . VAL A 1 208 ? -11.562 7.897 9.553 1.00 82.31 208 VAL A O 1
ATOM 1662 N N . ILE A 1 209 ? -11.513 6.126 8.176 1.00 81.56 209 ILE A N 1
ATOM 1663 C CA . ILE A 1 209 ? -12.977 5.944 8.074 1.00 81.56 209 ILE A CA 1
ATOM 1664 C C . ILE A 1 209 ? -13.488 4.965 9.151 1.00 81.56 209 ILE A C 1
ATOM 1666 O O . ILE A 1 209 ? -14.682 4.846 9.406 1.00 81.56 209 ILE A O 1
ATOM 1670 N N . GLN A 1 210 ? -12.584 4.189 9.751 1.00 82.94 210 GLN A N 1
ATOM 1671 C CA . GLN A 1 210 ? -12.938 3.135 10.696 1.00 82.94 210 GLN A CA 1
ATOM 1672 C C . GLN A 1 210 ? -13.215 3.730 12.073 1.00 82.94 210 GLN A C 1
ATOM 1674 O O . GLN A 1 210 ? -12.376 4.446 12.606 1.00 82.94 210 GLN A O 1
ATOM 1679 N N . ASP A 1 211 ? -14.355 3.362 12.658 1.00 83.56 211 ASP A N 1
ATOM 1680 C CA . ASP A 1 211 ? -14.659 3.695 14.048 1.00 83.56 211 ASP A CA 1
ATOM 1681 C C . ASP A 1 211 ? -13.581 3.173 15.005 1.00 83.56 211 ASP A C 1
ATOM 1683 O O . ASP A 1 211 ? -12.971 2.120 14.785 1.00 83.56 211 ASP A O 1
ATOM 1687 N N . GLU A 1 212 ? -13.458 3.849 16.144 1.00 87.44 212 GLU A N 1
ATOM 1688 C CA . GLU A 1 212 ? -12.589 3.430 17.233 1.00 87.44 212 GLU A CA 1
ATOM 1689 C C . GLU A 1 212 ? -12.807 1.965 17.631 1.00 87.44 212 GLU A C 1
ATOM 1691 O O . GLU A 1 212 ? -13.936 1.495 17.841 1.00 87.44 212 GLU A O 1
ATOM 1696 N N . LEU A 1 213 ? -11.702 1.233 17.811 1.00 88.81 213 LEU A N 1
ATOM 1697 C CA . LEU A 1 213 ? -11.740 -0.196 18.136 1.00 88.81 213 LEU A CA 1
ATOM 1698 C C . LEU A 1 213 ? -12.570 -0.460 19.400 1.00 88.81 213 LEU A C 1
ATOM 1700 O O . LEU A 1 213 ? -13.297 -1.452 19.479 1.00 88.81 213 L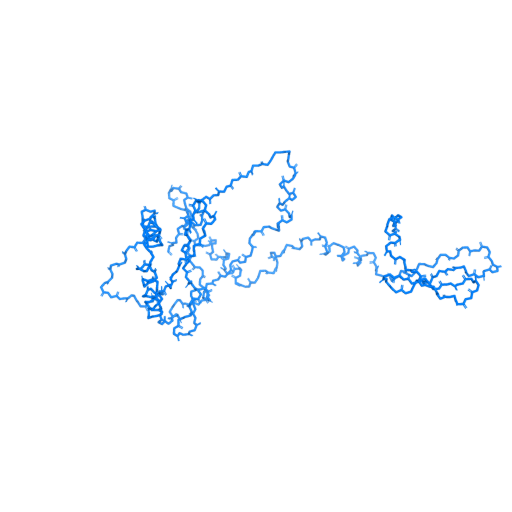EU A O 1
ATOM 1704 N N . PHE A 1 214 ? -12.505 0.440 20.382 1.00 88.94 214 PHE A N 1
ATOM 1705 C CA . PHE A 1 214 ? -13.304 0.344 21.600 1.00 88.94 214 PHE A CA 1
ATOM 1706 C C . PHE A 1 214 ? -14.812 0.410 21.313 1.00 88.94 214 PHE A C 1
ATOM 1708 O O . PHE A 1 214 ? -15.568 -0.431 21.810 1.00 88.94 214 PHE A O 1
ATOM 1715 N N . ALA A 1 215 ? -15.246 1.334 20.450 1.00 89.38 215 ALA A N 1
ATOM 1716 C CA . ALA A 1 215 ? -16.639 1.450 20.026 1.00 89.38 215 ALA A CA 1
ATOM 1717 C C . ALA A 1 215 ? -17.099 0.200 19.256 1.00 89.38 215 ALA A C 1
ATOM 1719 O O . ALA A 1 215 ? -18.184 -0.333 19.519 1.00 89.38 215 ALA A O 1
ATOM 1720 N N . ILE A 1 216 ? -16.249 -0.333 18.369 1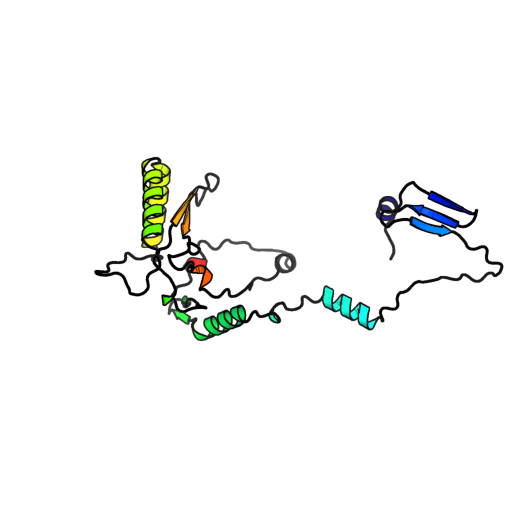.00 89.00 216 ILE A N 1
ATOM 1721 C CA . ILE A 1 216 ? -16.501 -1.600 17.665 1.00 89.00 216 ILE A CA 1
ATOM 1722 C C . ILE A 1 216 ? -16.713 -2.743 18.672 1.00 89.00 216 ILE A C 1
ATOM 1724 O O . ILE A 1 216 ? -17.701 -3.477 18.571 1.00 89.00 216 ILE A O 1
ATOM 1728 N N . LEU A 1 217 ? -15.843 -2.870 19.679 1.00 90.94 217 LEU A N 1
ATOM 1729 C CA . LEU A 1 217 ? -15.930 -3.922 20.699 1.00 90.94 217 LEU A CA 1
ATOM 1730 C C . LEU A 1 217 ? -17.163 -3.786 21.604 1.00 90.94 217 LEU A C 1
ATOM 1732 O O . LEU A 1 217 ? -17.757 -4.801 21.977 1.00 90.94 217 LEU A O 1
ATOM 1736 N N . LEU A 1 218 ? -17.572 -2.565 21.960 1.00 91.25 218 LEU A N 1
ATOM 1737 C CA . LEU A 1 218 ? -18.804 -2.331 22.722 1.00 91.25 218 LEU A CA 1
ATOM 1738 C C . LEU A 1 218 ? -20.044 -2.748 21.923 1.00 91.25 218 LEU A C 1
ATOM 1740 O O . LEU A 1 218 ? -20.890 -3.481 22.441 1.00 91.25 218 LEU A O 1
ATOM 1744 N N . ARG A 1 219 ? -20.129 -2.356 20.644 1.00 89.56 219 ARG A N 1
ATOM 1745 C CA . ARG A 1 219 ? -21.233 -2.765 19.758 1.00 89.56 219 ARG A CA 1
ATOM 1746 C C . ARG A 1 219 ? -21.269 -4.275 19.554 1.00 89.56 219 ARG A C 1
ATOM 1748 O O . ARG A 1 219 ? -22.351 -4.858 19.594 1.00 89.56 219 ARG A O 1
ATOM 1755 N N . PHE A 1 220 ? -20.106 -4.914 19.414 1.00 90.56 220 PHE A N 1
ATOM 1756 C CA . PHE A 1 220 ? -20.011 -6.371 19.298 1.00 90.56 220 PHE A CA 1
ATOM 1757 C C . PHE A 1 220 ? -20.564 -7.092 20.539 1.00 90.56 220 PHE A C 1
ATOM 1759 O O . PHE A 1 220 ? -21.243 -8.106 20.408 1.00 90.56 220 PHE A O 1
ATOM 1766 N N . ARG A 1 221 ? -20.350 -6.539 21.743 1.00 92.00 221 ARG A N 1
ATOM 1767 C CA . ARG A 1 221 ? -20.857 -7.100 23.012 1.00 92.00 221 ARG A CA 1
ATOM 1768 C C . ARG A 1 221 ? -22.338 -6.828 23.288 1.00 92.00 221 ARG A C 1
ATOM 1770 O O . ARG A 1 221 ? -22.893 -7.441 24.195 1.00 92.00 221 ARG A O 1
ATOM 1777 N N . LYS A 1 222 ? -22.988 -5.934 22.534 1.00 93.00 222 LYS A N 1
ATOM 1778 C CA . LYS A 1 222 ? -24.401 -5.570 22.748 1.00 93.00 222 LYS A CA 1
ATOM 1779 C C . LYS A 1 222 ? -25.353 -6.750 22.532 1.00 93.00 222 LYS A C 1
ATOM 1781 O O . LYS A 1 222 ? -26.406 -6.812 23.158 1.00 93.00 222 LYS A O 1
ATOM 1786 N N . ASN A 1 223 ? -24.994 -7.675 21.645 1.00 91.50 223 ASN A N 1
ATOM 1787 C CA . ASN A 1 223 ? -25.819 -8.827 21.306 1.00 91.50 223 ASN A CA 1
ATOM 1788 C C . ASN A 1 223 ? -25.268 -10.105 21.942 1.00 91.50 223 ASN A C 1
ATOM 1790 O O . ASN A 1 223 ? -24.062 -10.284 22.080 1.00 91.50 223 ASN A O 1
ATOM 1794 N N . ARG A 1 224 ? -26.167 -11.039 22.276 1.00 93.69 224 ARG A N 1
ATOM 1795 C CA . ARG A 1 224 ? -25.807 -12.329 22.892 1.00 93.69 224 ARG A CA 1
ATOM 1796 C C . ARG A 1 224 ? -24.932 -13.207 21.989 1.00 93.69 224 ARG A C 1
ATOM 1798 O O . ARG A 1 224 ? -24.193 -14.047 22.487 1.00 93.69 224 ARG A O 1
ATOM 1805 N N . ILE A 1 225 ? -25.069 -13.063 20.672 1.00 93.88 225 ILE A N 1
ATOM 1806 C CA . ILE A 1 225 ? -24.388 -13.884 19.669 1.00 93.88 225 ILE A CA 1
ATOM 1807 C C . ILE A 1 225 ? -23.669 -12.943 18.704 1.00 93.88 225 ILE A C 1
ATOM 1809 O O . ILE A 1 225 ? -24.303 -12.064 18.121 1.00 93.88 225 ILE A O 1
ATOM 1813 N N . GLY A 1 226 ? -22.362 -13.145 18.538 1.00 91.19 226 GLY A N 1
ATOM 1814 C CA . GLY A 1 226 ? -21.531 -12.450 17.559 1.00 91.19 226 GLY A CA 1
ATOM 1815 C C . GLY A 1 226 ? -21.073 -13.406 16.462 1.00 91.19 226 GLY A C 1
ATOM 1816 O O . GLY A 1 226 ? -20.701 -14.545 16.746 1.00 91.19 226 GLY A O 1
ATOM 1817 N N . LEU A 1 227 ? -21.100 -12.942 15.215 1.00 91.75 227 LEU A N 1
ATOM 1818 C CA . LEU A 1 227 ? -20.560 -13.661 14.063 1.00 91.75 227 LEU A CA 1
ATOM 1819 C C . LEU A 1 227 ? -19.270 -12.980 13.617 1.00 91.75 227 LEU A C 1
ATOM 1821 O O . LEU A 1 227 ? -19.203 -11.754 13.552 1.00 91.75 227 LEU A O 1
ATOM 1825 N N . ILE A 1 228 ? -18.253 -13.782 13.319 1.00 91.38 228 ILE A N 1
ATOM 1826 C CA . ILE A 1 228 ? -16.950 -13.313 12.849 1.00 91.38 228 ILE A CA 1
ATOM 1827 C C . ILE A 1 228 ? -16.623 -14.090 11.579 1.00 91.38 228 ILE A C 1
ATOM 1829 O O . ILE A 1 228 ? -16.796 -15.308 11.526 1.00 91.38 228 ILE A O 1
ATOM 1833 N N . SER A 1 229 ? -16.161 -13.383 10.556 1.00 91.81 229 SER A N 1
ATOM 1834 C CA . SER A 1 229 ? -15.680 -13.970 9.311 1.00 91.81 229 SER A CA 1
ATOM 1835 C C . SER A 1 229 ? -14.543 -13.120 8.755 1.00 91.81 229 SER A C 1
ATOM 1837 O O . SER A 1 229 ? -14.484 -11.921 9.026 1.00 91.81 229 SER A O 1
ATOM 1839 N N . ASP A 1 230 ? -13.646 -13.746 8.000 1.00 88.50 230 ASP A N 1
ATOM 1840 C CA . ASP A 1 230 ? -12.564 -13.071 7.287 1.00 88.50 230 ASP A CA 1
ATOM 1841 C C . ASP A 1 230 ? -12.878 -13.046 5.788 1.00 88.50 230 ASP A C 1
ATOM 1843 O O . ASP A 1 230 ? -13.182 -14.080 5.183 1.00 88.50 230 ASP A O 1
ATOM 1847 N N . ILE A 1 231 ? -12.801 -11.860 5.181 1.00 89.12 231 ILE A N 1
ATOM 1848 C CA . ILE A 1 231 ? -13.052 -11.679 3.752 1.00 89.12 231 ILE A CA 1
ATOM 1849 C C . ILE A 1 231 ? -11.719 -11.778 3.016 1.00 89.12 231 ILE A C 1
ATOM 1851 O O . ILE A 1 231 ? -10.930 -10.831 2.930 1.00 89.12 231 ILE A O 1
ATOM 1855 N N . LYS A 1 232 ? -11.480 -12.949 2.425 1.00 86.06 232 LYS A N 1
ATOM 1856 C CA . LYS A 1 232 ? -10.266 -13.214 1.652 1.00 86.06 232 LYS A CA 1
ATOM 1857 C C . LYS A 1 232 ? -10.135 -12.212 0.497 1.00 86.06 232 LYS A C 1
ATOM 1859 O O . LYS A 1 232 ? -10.992 -12.153 -0.375 1.00 86.06 232 LYS A O 1
ATOM 1864 N N . LYS A 1 233 ? -9.003 -11.496 0.452 1.00 86.94 233 LYS A N 1
ATOM 1865 C CA . LYS A 1 233 ? -8.618 -10.566 -0.635 1.00 86.94 233 LYS A CA 1
ATOM 1866 C C . LYS A 1 233 ? -9.623 -9.429 -0.886 1.00 86.94 233 LYS A C 1
ATOM 1868 O O . LYS A 1 233 ? -9.742 -8.987 -2.022 1.00 86.94 233 LYS A O 1
ATOM 1873 N N . MET A 1 234 ? -10.280 -8.909 0.153 1.00 91.19 234 MET A N 1
ATOM 1874 C CA . MET A 1 234 ? -11.320 -7.877 0.004 1.00 91.19 234 MET A CA 1
ATOM 1875 C C . MET A 1 234 ? -10.914 -6.681 -0.879 1.00 91.19 234 MET A C 1
ATOM 1877 O O . MET A 1 234 ? -11.681 -6.271 -1.741 1.00 91.19 234 MET A O 1
ATOM 1881 N N . PHE A 1 235 ? -9.682 -6.174 -0.740 1.00 89.25 235 PHE A N 1
ATOM 1882 C CA . PHE A 1 235 ? -9.207 -5.022 -1.517 1.00 89.25 235 PHE A CA 1
ATOM 1883 C C . PHE A 1 235 ? -9.097 -5.296 -3.020 1.00 89.25 235 PHE A C 1
ATOM 1885 O O . PHE A 1 235 ? -9.135 -4.365 -3.809 1.00 89.25 235 PHE A O 1
ATOM 1892 N N . ARG A 1 236 ? -8.976 -6.565 -3.425 1.00 89.44 236 ARG A N 1
ATOM 1893 C CA . ARG A 1 236 ? -8.865 -6.954 -4.838 1.00 89.44 236 ARG A CA 1
ATOM 1894 C C . ARG A 1 236 ? -10.217 -7.050 -5.546 1.00 89.44 236 ARG A C 1
ATOM 1896 O O . ARG A 1 236 ? -10.249 -7.353 -6.730 1.00 89.44 236 ARG A O 1
ATOM 1903 N N . MET A 1 237 ? -11.309 -6.825 -4.816 1.00 90.56 237 MET A N 1
ATOM 1904 C CA . MET A 1 237 ? -12.669 -6.751 -5.359 1.00 90.56 237 MET A CA 1
ATOM 1905 C C . MET A 1 237 ? -13.057 -5.318 -5.759 1.00 90.56 237 MET A C 1
ATOM 1907 O O . MET A 1 237 ? -14.200 -5.076 -6.141 1.00 90.56 237 MET A O 1
ATOM 1911 N N . ILE A 1 238 ? -12.126 -4.367 -5.626 1.00 93.25 238 ILE A N 1
ATOM 1912 C CA . ILE A 1 238 ? -12.282 -2.976 -6.044 1.00 93.25 238 ILE A CA 1
ATOM 1913 C C . ILE A 1 238 ? -11.402 -2.778 -7.278 1.00 93.25 238 ILE A C 1
ATOM 1915 O O . ILE A 1 238 ? -10.189 -2.980 -7.214 1.00 93.25 238 ILE A O 1
ATOM 1919 N N . PHE A 1 239 ? -12.019 -2.402 -8.392 1.00 93.56 239 PHE A N 1
ATOM 1920 C CA . PHE A 1 239 ? -11.336 -2.104 -9.644 1.00 93.56 239 PHE A CA 1
ATOM 1921 C C . PHE A 1 239 ? -10.818 -0.670 -9.656 1.00 93.56 239 PHE A C 1
ATOM 1923 O O . PHE A 1 239 ? -11.408 0.221 -9.041 1.00 93.56 239 PHE A O 1
ATOM 1930 N N . ILE A 1 240 ? -9.728 -0.464 -10.386 1.00 92.94 240 ILE A N 1
ATOM 1931 C CA . ILE A 1 240 ? -9.150 0.853 -10.638 1.00 92.94 240 ILE A CA 1
ATOM 1932 C C . ILE A 1 240 ? -9.386 1.189 -12.110 1.00 92.94 240 ILE A C 1
ATOM 1934 O O . ILE A 1 240 ? -9.184 0.321 -12.960 1.00 92.94 240 ILE A O 1
ATOM 1938 N N . ASP A 1 241 ? -9.850 2.409 -12.367 1.00 89.62 241 ASP A N 1
ATOM 1939 C CA . ASP A 1 241 ? -10.074 2.988 -13.701 1.00 89.62 241 ASP A CA 1
ATOM 1940 C C . ASP A 1 241 ? -8.919 3.886 -14.152 1.00 89.62 241 ASP A C 1
ATOM 1942 O O . ASP A 1 241 ? -8.307 4.539 -13.270 1.00 89.62 241 ASP A O 1
#

Secondary structure (DSSP, 8-state):
----HHHHHHHEEEEEEESSSSEEEEEETTSPEEEE----SS-------------HHHHHHHHHHHHS---GGGS--HHHHHHHHHHHHH-EE-TTS-EEE---BSS-GGG----HHHHHHHHHHHHHHHHT-HHHHHHHHHHHHHHHHTTS------SS--SS-----EEEEE-TT-SS-SEEEEE-TT---TTS--HHHHBPP----SPPHHHHHHHHHTSS-------TTGGGGEEE-

Radius of gyration: 31.82 Å; Cα contacts (8 Å, |Δi|>4): 223; chains: 1; bounding box: 45×51×99 Å

Solvent-accessible surface area (backbone atoms only — not comparable to full-atom values): 14899 Å² total; per-residue (Å²): 134,90,75,55,73,81,53,51,69,71,40,53,48,91,54,69,48,75,79,53,100,42,38,32,34,39,30,32,80,86,48,72,42,85,46,67,59,78,93,64,100,55,98,66,88,78,81,83,77,88,65,80,78,64,50,67,67,54,51,52,48,50,48,48,60,70,67,39,77,68,65,65,77,78,68,58,47,72,49,26,48,51,28,50,56,48,45,72,74,53,47,48,62,51,99,86,65,41,42,33,36,59,86,49,62,75,48,69,71,77,66,54,33,64,24,53,72,60,20,49,55,44,45,56,54,49,49,57,53,29,73,77,28,66,66,61,34,51,55,50,51,51,52,53,49,54,37,41,77,70,65,76,50,80,88,85,87,67,97,64,85,64,100,68,64,82,47,62,32,59,50,76,47,76,34,89,87,37,91,89,55,42,63,44,80,45,72,40,47,69,56,56,20,74,62,66,39,24,64,57,75,32,40,47,58,61,68,85,84,70,75,56,68,68,59,54,54,52,59,53,63,72,46,98,73,76,88,86,85,82,72,83,66,60,76,76,59,49,45,78,107

Foldseek 3Di:
DDDDPVVVVQFWDDDWDDPDPFWIFTQGPVGTDIDGDDPDPDPDPDDDDPDPCPPPVNVVVVVCVVPPPPVCVVVCDPLLVQVVVQQVVAWDADPVGFIEHAFAF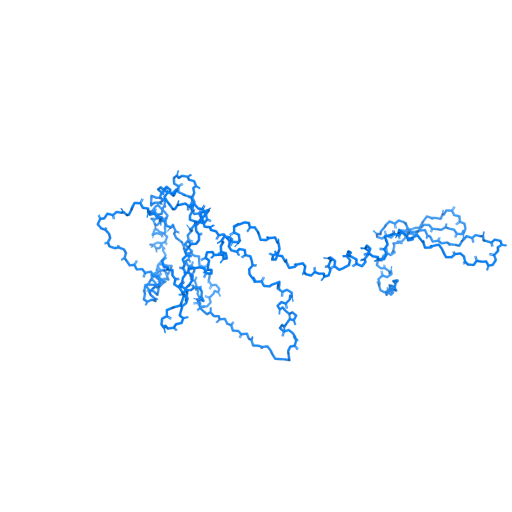QDDLLLAAAAVVVQVVLVVVQVVVCVVPVVVVVLVVVVVVVCVVLVVDDDDDDPDDDSGDHRWHKHWDADCVDPPRRIDIDTHQCDGGPSRDGNVNGTRDNDDPDDDPVVVVVVQVPDPDHDDDDDPPVVSSYHYD